Protein AF-A0A2G9H5Z2-F1 (afdb_monomer_lite)

Organism: NCBI:txid429701

Structure (mmCIF, N/CA/C/O backbone):
data_AF-A0A2G9H5Z2-F1
#
_entry.id   AF-A0A2G9H5Z2-F1
#
loop_
_atom_site.group_PDB
_atom_site.id
_atom_site.type_symbol
_atom_site.label_atom_id
_atom_site.label_alt_id
_atom_site.label_comp_id
_atom_site.label_asym_id
_atom_site.label_entity_id
_atom_site.label_seq_id
_atom_site.pdbx_PDB_ins_code
_atom_site.Cartn_x
_atom_site.Cartn_y
_atom_site.Cartn_z
_atom_site.occupancy
_atom_site.B_iso_or_equiv
_atom_site.auth_seq_id
_atom_site.auth_comp_id
_atom_site.auth_asym_id
_atom_site.auth_atom_id
_atom_site.pdbx_PDB_model_num
ATOM 1 N N . MET A 1 1 ? 33.782 34.713 62.374 1.00 42.06 1 MET A N 1
ATOM 2 C CA . MET A 1 1 ? 34.755 34.311 61.333 1.00 42.06 1 MET A CA 1
ATOM 3 C C . MET A 1 1 ? 33.996 34.146 60.026 1.00 42.06 1 MET A C 1
ATOM 5 O O . MET A 1 1 ? 33.163 33.257 59.944 1.00 42.06 1 MET A O 1
ATOM 9 N N . ALA A 1 2 ? 34.193 35.042 59.058 1.00 48.53 2 ALA A N 1
ATOM 10 C CA . ALA A 1 2 ? 33.535 34.960 57.753 1.00 48.53 2 ALA A CA 1
ATOM 11 C C . ALA A 1 2 ? 34.318 34.000 56.840 1.00 48.53 2 ALA A C 1
ATOM 13 O O . ALA A 1 2 ? 35.525 34.174 56.657 1.00 48.53 2 ALA A O 1
ATOM 14 N N . SER A 1 3 ? 33.656 32.973 56.298 1.00 55.34 3 SER A N 1
ATOM 15 C CA . SER A 1 3 ? 34.268 32.025 55.363 1.00 55.34 3 SER A CA 1
ATOM 16 C C . SER A 1 3 ? 34.609 32.732 54.049 1.00 55.34 3 SER A C 1
ATOM 18 O O . SER A 1 3 ? 33.728 33.272 53.380 1.00 55.34 3 SER A O 1
ATOM 20 N N . LYS A 1 4 ? 35.891 32.730 53.670 1.00 63.25 4 LYS A N 1
ATOM 21 C CA . LYS A 1 4 ? 36.357 33.251 52.378 1.00 63.25 4 LYS A CA 1
ATOM 22 C C . LYS A 1 4 ? 35.701 32.470 51.225 1.00 63.25 4 LYS A C 1
ATOM 24 O O . LYS A 1 4 ? 35.731 31.240 51.265 1.00 63.25 4 LYS A O 1
ATOM 29 N N . PRO A 1 5 ? 35.180 33.135 50.180 1.00 58.38 5 PRO A N 1
ATOM 30 C CA . PRO A 1 5 ? 34.667 32.440 49.007 1.00 58.38 5 PRO A CA 1
ATOM 31 C C . PRO A 1 5 ? 35.823 31.768 48.250 1.00 58.38 5 PRO A C 1
ATOM 33 O O . PRO A 1 5 ? 36.814 32.416 47.896 1.00 58.38 5 PRO A O 1
ATOM 36 N N . SER A 1 6 ? 35.718 30.455 48.022 1.00 68.69 6 SER A N 1
ATOM 37 C CA . SER A 1 6 ? 36.696 29.699 47.237 1.00 68.69 6 SER A CA 1
ATOM 38 C C . SER A 1 6 ? 36.561 30.068 45.760 1.00 68.69 6 SER A C 1
ATOM 40 O O . SER A 1 6 ? 35.494 29.889 45.174 1.00 68.69 6 SER A O 1
ATOM 42 N N . LYS A 1 7 ? 37.635 30.575 45.147 1.00 68.75 7 LYS A N 1
ATOM 43 C CA . LYS A 1 7 ? 37.654 30.875 43.710 1.00 68.75 7 LYS A CA 1
ATOM 44 C C . LYS A 1 7 ? 37.527 29.568 42.902 1.00 68.75 7 LYS A C 1
ATOM 46 O O . LYS A 1 7 ? 38.266 28.625 43.199 1.00 68.75 7 LYS A O 1
ATOM 51 N N . PRO A 1 8 ? 36.630 29.488 41.904 1.00 62.88 8 PRO A N 1
ATOM 52 C CA . PRO A 1 8 ? 36.481 28.296 41.069 1.00 62.88 8 PRO A CA 1
ATOM 53 C C . PRO A 1 8 ? 37.773 28.005 40.290 1.00 62.88 8 PRO A C 1
ATOM 55 O O . PRO A 1 8 ? 38.429 28.917 39.782 1.00 62.88 8 PRO A O 1
ATOM 58 N N . LYS A 1 9 ? 38.165 26.726 40.244 1.00 72.50 9 LYS A N 1
ATOM 59 C CA . LYS A 1 9 ? 39.414 26.256 39.623 1.00 72.50 9 LYS A CA 1
ATOM 60 C C . LYS A 1 9 ? 39.308 26.328 38.088 1.00 72.50 9 LYS A C 1
ATOM 62 O O . LYS A 1 9 ? 38.235 26.083 37.554 1.00 72.50 9 LYS A O 1
ATOM 67 N N . PRO A 1 10 ? 40.400 26.566 37.342 1.00 72.62 10 PRO A N 1
ATOM 68 C CA . PRO A 1 10 ? 40.358 26.645 35.872 1.00 72.62 10 PRO A CA 1
ATOM 69 C C . PRO A 1 10 ? 39.766 25.385 35.212 1.00 72.62 10 PRO A C 1
ATOM 71 O O . PRO A 1 10 ? 39.083 25.478 34.198 1.00 72.62 10 PRO A O 1
ATOM 74 N N . PHE A 1 11 ? 39.934 24.218 35.842 1.00 73.62 11 PHE A N 1
ATOM 75 C CA . PHE A 1 11 ? 39.351 22.950 35.398 1.00 73.62 11 PHE A CA 1
ATOM 76 C C . PHE A 1 11 ? 37.813 22.964 35.358 1.00 73.62 11 PHE A C 1
ATOM 78 O O . PHE A 1 11 ? 37.222 22.401 34.442 1.00 73.62 11 PHE A O 1
ATOM 85 N N . THR A 1 12 ? 37.147 23.657 36.292 1.00 79.62 12 THR A N 1
ATOM 86 C CA . THR A 1 12 ? 35.676 23.708 36.305 1.00 79.62 12 THR A CA 1
ATOM 87 C C . THR A 1 12 ? 35.131 24.499 35.119 1.00 79.62 12 THR A C 1
ATOM 89 O O . THR A 1 12 ? 34.103 24.123 34.570 1.00 79.62 12 THR A O 1
ATOM 92 N N . TYR A 1 13 ? 35.836 25.541 34.668 1.00 83.56 13 TYR A N 1
ATOM 93 C CA . TYR A 1 13 ? 35.440 26.309 33.482 1.00 83.56 13 TYR A CA 1
ATOM 94 C C . TYR A 1 13 ? 35.573 25.501 32.189 1.00 83.56 13 TYR A C 1
ATOM 96 O O . TYR A 1 1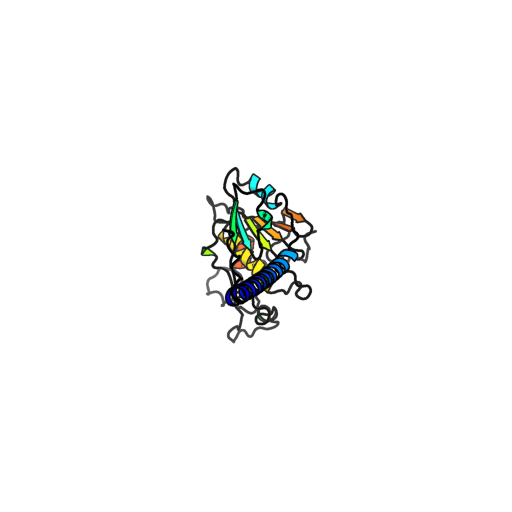3 ? 34.698 25.580 31.330 1.00 83.56 13 TYR A O 1
ATOM 104 N N . ILE A 1 14 ? 36.625 24.6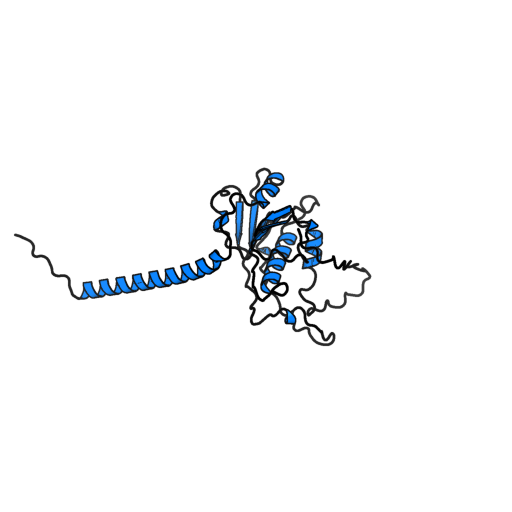86 32.074 1.00 87.00 14 ILE A N 1
ATOM 105 C CA . ILE A 1 14 ? 36.840 23.811 30.913 1.00 87.00 14 ILE A CA 1
ATOM 106 C C . ILE A 1 14 ? 35.740 22.744 30.836 1.00 87.00 14 ILE A C 1
ATOM 108 O O . ILE A 1 14 ? 35.167 22.534 29.768 1.00 87.00 14 ILE A O 1
ATOM 112 N N . CYS A 1 15 ? 35.382 22.122 31.965 1.00 86.25 15 CYS A N 1
ATOM 113 C CA . CYS A 1 15 ? 34.278 21.160 32.009 1.00 86.25 15 CYS A CA 1
ATOM 114 C C . CYS A 1 15 ? 32.931 21.797 31.634 1.00 86.25 15 CYS A C 1
ATOM 116 O O . CYS A 1 15 ? 32.163 21.193 30.889 1.00 86.25 15 CYS A O 1
ATOM 118 N N . ILE A 1 16 ? 32.651 23.018 32.105 1.00 88.50 16 ILE A N 1
ATOM 119 C CA . ILE A 1 16 ? 31.413 23.736 31.761 1.00 88.50 16 ILE A CA 1
ATOM 120 C C . ILE A 1 16 ? 31.366 24.052 30.261 1.00 88.50 16 ILE A C 1
ATOM 122 O O . ILE A 1 16 ? 30.343 23.813 29.623 1.00 88.50 16 ILE A O 1
ATOM 126 N N . LEU A 1 17 ? 32.470 24.530 29.677 1.00 89.31 17 LEU A N 1
ATOM 127 C CA . LEU A 1 17 ? 32.545 24.823 28.243 1.00 89.31 17 LEU A CA 1
ATOM 128 C C . LEU A 1 17 ? 32.307 23.563 27.397 1.00 89.31 17 LEU A C 1
ATOM 130 O O . LEU A 1 17 ? 31.558 23.606 26.425 1.00 89.31 17 LEU A O 1
ATOM 134 N N . PHE A 1 18 ? 32.889 22.431 27.796 1.00 91.12 18 PHE A N 1
ATOM 135 C CA . PHE A 1 18 ? 32.702 21.154 27.108 1.00 91.12 18 PHE A CA 1
ATOM 136 C C . PHE A 1 18 ? 31.246 20.664 27.156 1.00 91.12 18 PHE A C 1
ATOM 138 O O . PHE A 1 18 ? 30.712 20.221 26.140 1.00 91.12 18 PHE A O 1
ATOM 145 N N . LEU A 1 19 ? 30.570 20.801 28.303 1.00 92.00 19 LEU A N 1
ATOM 146 C CA . LEU A 1 19 ? 29.149 20.457 28.436 1.00 92.00 19 LEU A CA 1
ATOM 147 C C . LEU A 1 19 ? 28.255 21.329 27.548 1.00 92.00 19 LEU A C 1
ATOM 149 O O . LEU A 1 19 ? 27.313 20.818 26.948 1.00 92.00 19 LEU A O 1
ATOM 153 N N . ILE A 1 20 ? 28.565 22.622 27.419 1.00 94.06 20 ILE A N 1
ATOM 154 C CA . ILE A 1 20 ? 27.830 23.532 26.528 1.00 94.06 20 ILE A CA 1
ATOM 155 C C . ILE A 1 20 ? 27.987 23.100 25.065 1.00 94.06 20 ILE A C 1
ATOM 157 O O . ILE A 1 20 ? 27.000 23.062 24.333 1.00 94.06 20 ILE A O 1
ATOM 161 N N . VAL A 1 21 ? 29.199 22.723 24.645 1.00 93.94 21 VAL A N 1
ATOM 162 C CA . VAL A 1 21 ? 29.455 22.236 23.279 1.00 93.94 21 VAL A CA 1
ATOM 163 C C . VAL A 1 21 ? 28.716 20.923 23.012 1.00 93.94 21 VAL A C 1
ATOM 165 O O . VAL A 1 21 ? 28.090 20.791 21.963 1.00 93.94 21 VAL A O 1
ATOM 168 N N . LEU A 1 22 ? 28.715 19.982 23.960 1.00 92.81 22 LEU A N 1
ATOM 169 C CA . LEU A 1 22 ? 27.950 18.736 23.840 1.00 92.81 22 LEU A CA 1
ATOM 170 C C . LEU A 1 22 ? 26.445 18.988 23.724 1.00 92.81 22 LEU A C 1
ATOM 172 O O . LEU A 1 22 ? 25.798 18.409 22.859 1.00 92.81 22 LEU A O 1
ATOM 176 N N . LEU A 1 23 ? 25.884 19.873 24.551 1.00 92.00 23 LEU A N 1
ATOM 177 C CA . LEU A 1 23 ? 24.468 20.243 24.469 1.00 92.00 23 LEU A CA 1
ATOM 178 C C . LEU A 1 23 ? 24.133 20.914 23.132 1.00 92.00 23 LEU A C 1
ATOM 180 O O . LEU A 1 23 ? 23.075 20.656 22.561 1.00 92.00 23 LEU A O 1
ATOM 184 N N . PHE A 1 24 ? 25.036 21.735 22.596 1.00 92.00 24 PHE A N 1
ATOM 185 C CA . PHE A 1 24 ? 24.856 22.331 21.275 1.00 92.00 24 PHE A CA 1
ATOM 186 C C . PHE A 1 24 ? 24.879 21.269 20.166 1.00 92.00 24 PHE A C 1
ATOM 188 O O . PHE A 1 24 ? 24.003 21.272 19.309 1.00 92.00 24 PHE A O 1
ATOM 195 N N . PHE A 1 25 ? 25.802 20.306 2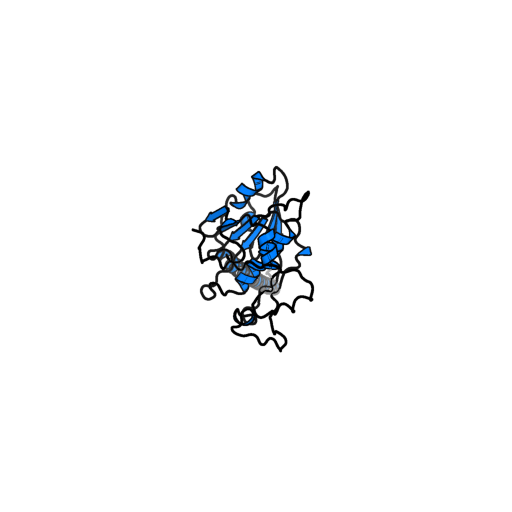0.232 1.00 89.62 25 PHE A N 1
ATOM 196 C CA . PHE A 1 25 ? 25.855 19.176 19.298 1.00 89.62 25 PHE A CA 1
ATOM 197 C C . PHE A 1 25 ? 24.613 18.282 19.381 1.00 89.62 25 PHE A C 1
ATOM 199 O O . PHE A 1 25 ? 24.081 17.872 18.356 1.00 89.62 25 PHE A O 1
ATOM 206 N N . ILE A 1 26 ? 24.121 17.991 20.588 1.00 90.75 26 ILE A N 1
ATOM 207 C CA . ILE A 1 26 ? 22.896 17.201 20.775 1.00 90.75 26 ILE A CA 1
ATOM 208 C C . ILE A 1 26 ? 21.681 17.970 20.243 1.00 90.75 26 ILE A C 1
ATOM 210 O O . ILE A 1 26 ? 20.823 17.392 19.588 1.00 90.75 26 ILE A O 1
ATOM 214 N N . THR A 1 27 ? 21.589 19.280 20.484 1.00 86.38 27 THR A N 1
ATOM 215 C CA . THR A 1 27 ? 20.463 20.073 19.964 1.00 86.38 27 THR A CA 1
ATOM 216 C C . THR A 1 27 ? 20.527 20.248 18.449 1.00 86.38 27 THR A C 1
ATOM 218 O O . THR A 1 27 ? 19.473 20.272 17.816 1.00 86.38 27 THR A O 1
ATOM 221 N N . SER A 1 28 ? 21.718 20.320 17.845 1.00 84.25 28 SER A N 1
ATOM 222 C CA . SER A 1 28 ? 21.860 20.368 16.387 1.00 84.25 28 SER A CA 1
ATOM 223 C C . SER A 1 28 ? 21.486 19.041 15.732 1.00 84.25 28 SER A C 1
ATOM 225 O O . SER A 1 28 ? 20.733 19.058 14.765 1.00 84.25 28 SER A O 1
ATOM 227 N N . THR A 1 29 ? 21.925 17.901 16.275 1.00 80.56 29 THR A N 1
ATOM 228 C CA . THR A 1 29 ? 21.554 16.577 15.741 1.00 80.56 29 THR A CA 1
ATOM 229 C C . THR A 1 29 ? 20.073 16.277 15.946 1.00 80.56 29 THR A C 1
ATOM 231 O O . THR A 1 29 ? 19.422 15.783 15.030 1.00 80.56 29 THR A O 1
ATOM 234 N N . LEU A 1 30 ? 19.500 16.644 17.098 1.00 79.19 30 LEU A N 1
ATOM 235 C CA . LEU A 1 30 ? 18.054 16.556 17.322 1.00 79.19 30 LEU A CA 1
ATOM 236 C C . LEU A 1 30 ? 17.274 17.456 16.360 1.00 79.19 30 LEU A C 1
ATOM 238 O O . LEU A 1 30 ? 16.215 17.056 15.890 1.00 79.19 30 LEU A O 1
ATOM 242 N N . ARG A 1 31 ? 17.784 18.651 16.043 1.00 82.25 31 ARG A N 1
ATOM 243 C CA . ARG A 1 31 ? 17.170 19.547 15.053 1.00 82.25 31 ARG A CA 1
ATOM 244 C C . ARG A 1 31 ? 17.230 18.963 13.647 1.00 82.25 31 ARG A C 1
ATOM 246 O O . ARG A 1 31 ? 16.266 19.091 12.909 1.00 82.25 31 ARG A O 1
ATOM 253 N N . GLU A 1 32 ? 18.336 18.339 13.275 1.00 79.94 32 GLU A N 1
ATOM 254 C CA . GLU A 1 32 ? 18.504 17.712 11.964 1.00 79.94 32 GLU A CA 1
ATOM 255 C C . GLU A 1 32 ? 17.584 16.494 11.808 1.00 79.94 32 GLU A C 1
ATOM 257 O O . GLU A 1 32 ? 16.858 16.401 10.821 1.00 79.94 32 GLU A O 1
ATOM 262 N N . LEU A 1 33 ? 17.489 15.654 12.845 1.00 71.12 33 LEU A N 1
ATOM 263 C CA . LEU A 1 33 ? 16.515 14.562 12.919 1.00 71.12 33 LEU A CA 1
ATOM 264 C C . LEU A 1 33 ? 15.069 15.082 12.870 1.00 71.12 33 LEU A C 1
ATOM 266 O O . LEU A 1 33 ? 14.233 14.520 12.170 1.00 71.12 33 LEU A O 1
ATOM 270 N N . HIS A 1 34 ? 14.773 16.173 13.584 1.00 67.31 34 HIS A N 1
ATOM 271 C CA . HIS A 1 34 ? 13.452 16.799 13.561 1.00 67.31 34 HIS A CA 1
ATOM 272 C C . HIS A 1 34 ? 13.121 17.403 12.193 1.00 67.31 34 HIS A C 1
ATOM 274 O O . HIS A 1 34 ? 11.976 17.328 11.772 1.00 67.31 34 HIS A O 1
ATOM 280 N N . ASN A 1 35 ? 14.099 17.960 11.479 1.00 63.81 35 ASN A N 1
ATOM 281 C CA . ASN A 1 35 ? 13.901 18.507 10.139 1.00 63.81 35 ASN A CA 1
ATOM 282 C C . ASN A 1 35 ? 13.665 17.406 9.095 1.00 63.81 35 ASN A C 1
ATOM 284 O O . ASN A 1 35 ? 12.816 17.585 8.228 1.00 63.81 35 ASN A O 1
ATOM 288 N N . GLU A 1 36 ? 14.378 16.278 9.172 1.00 60.97 36 GLU A N 1
ATOM 289 C CA . GLU A 1 36 ? 14.105 15.097 8.334 1.00 60.97 36 GLU A CA 1
ATOM 290 C C . GLU A 1 36 ? 12.710 14.530 8.622 1.00 60.97 36 GLU A C 1
ATOM 292 O O . GLU A 1 36 ? 11.929 14.287 7.702 1.00 60.97 36 GLU A O 1
ATOM 297 N N . PHE A 1 37 ? 12.340 14.446 9.902 1.00 50.66 37 PHE A N 1
ATOM 298 C CA . PHE A 1 37 ? 10.987 14.077 10.310 1.00 50.66 37 PHE A CA 1
ATOM 299 C C . PHE A 1 37 ? 9.942 15.072 9.778 1.00 50.66 37 PHE A C 1
ATOM 301 O O . PHE A 1 37 ? 8.945 14.672 9.187 1.00 50.66 37 PHE A O 1
ATOM 308 N N . GLN A 1 38 ? 10.186 16.381 9.895 1.00 43.38 38 GLN A N 1
ATOM 309 C CA . GLN A 1 38 ? 9.281 17.414 9.390 1.00 43.38 38 GLN A CA 1
ATOM 310 C C . GLN A 1 38 ? 9.158 17.404 7.865 1.00 43.38 38 GLN A C 1
ATOM 312 O O . GLN A 1 38 ? 8.049 17.604 7.386 1.00 43.38 38 GLN A O 1
ATOM 317 N N . LYS A 1 39 ? 10.225 17.131 7.102 1.00 47.81 39 LYS A N 1
ATOM 318 C CA . LYS A 1 39 ? 10.135 16.956 5.640 1.00 47.81 39 LYS A CA 1
ATOM 319 C C . LYS A 1 39 ? 9.223 15.786 5.262 1.00 47.81 39 LYS A C 1
ATOM 321 O O . LYS A 1 39 ? 8.466 15.906 4.302 1.00 47.81 39 LYS A O 1
ATOM 326 N N . GLY A 1 40 ? 9.260 14.692 6.028 1.00 45.66 40 GLY A N 1
ATOM 327 C CA . GLY A 1 40 ? 8.332 13.567 5.872 1.00 45.66 40 GLY A CA 1
ATOM 328 C C . GLY A 1 40 ? 6.887 13.924 6.247 1.00 45.66 40 GLY A C 1
ATOM 329 O O . GLY A 1 40 ? 5.953 13.516 5.562 1.00 45.66 40 GLY A O 1
ATOM 330 N N . VAL A 1 41 ? 6.701 14.740 7.290 1.00 41.72 41 VAL A N 1
ATOM 331 C CA . VAL A 1 41 ? 5.383 15.166 7.799 1.00 41.72 41 VAL A CA 1
ATOM 332 C C . VAL A 1 41 ? 4.722 16.243 6.924 1.00 41.72 41 VAL A C 1
ATOM 334 O O . VAL A 1 41 ? 3.504 16.235 6.775 1.00 41.72 41 VAL A O 1
ATOM 337 N N . THR A 1 42 ? 5.474 17.153 6.294 1.00 34.56 42 THR A N 1
ATOM 338 C CA . THR A 1 42 ? 4.907 18.260 5.491 1.00 34.56 42 THR A CA 1
ATOM 339 C C . THR A 1 42 ? 4.213 17.827 4.196 1.00 34.56 42 THR A C 1
ATOM 341 O O . THR A 1 42 ? 3.537 18.650 3.583 1.00 34.56 42 THR A O 1
ATOM 344 N N . ASN A 1 43 ? 4.344 16.560 3.789 1.00 43.59 43 ASN A N 1
ATOM 345 C CA . ASN A 1 43 ? 3.679 16.011 2.602 1.00 43.59 43 ASN A CA 1
ATOM 346 C C . ASN A 1 43 ? 2.296 15.404 2.888 1.00 43.59 43 ASN A C 1
ATOM 348 O O . ASN A 1 43 ? 1.581 15.061 1.946 1.00 43.59 43 ASN A O 1
ATOM 352 N N . TYR A 1 44 ? 1.889 15.301 4.155 1.00 38.94 44 TYR A N 1
ATOM 353 C CA . TYR A 1 44 ? 0.579 14.779 4.529 1.00 38.94 44 TYR A CA 1
ATOM 354 C C . TYR A 1 44 ? -0.247 15.905 5.154 1.00 38.94 44 TYR A C 1
ATOM 356 O O . TYR A 1 44 ? 0.143 16.434 6.197 1.00 38.94 44 TYR A O 1
ATOM 364 N N . PRO A 1 45 ? -1.368 16.324 4.536 1.00 42.59 45 PRO A N 1
ATOM 365 C CA . PRO A 1 45 ? -2.232 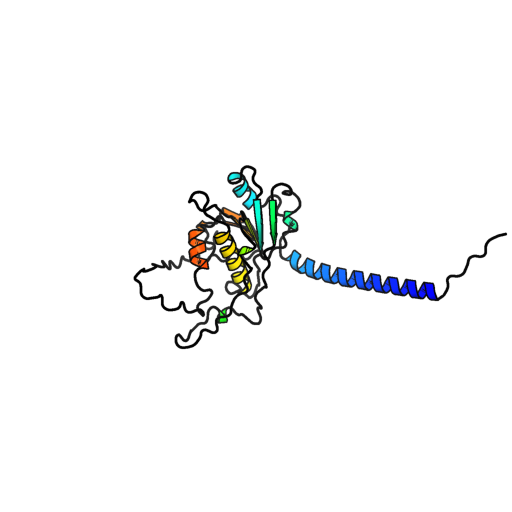17.322 5.143 1.00 42.59 45 PRO A CA 1
ATOM 366 C C . PRO A 1 45 ? -2.739 16.776 6.479 1.00 42.59 45 PRO A C 1
ATOM 368 O O . PRO A 1 45 ? -3.450 15.774 6.542 1.00 42.59 45 PRO A O 1
ATOM 371 N N . GLY A 1 46 ? -2.299 17.421 7.559 1.00 39.44 46 GLY A N 1
ATOM 372 C CA . GLY A 1 46 ? -2.753 17.132 8.907 1.00 39.44 46 GLY A CA 1
ATOM 373 C C . GLY A 1 46 ? -4.243 17.429 9.076 1.00 39.44 46 GLY A C 1
ATOM 374 O O . GLY A 1 46 ? -4.796 18.288 8.394 1.00 39.44 46 GLY A O 1
ATOM 375 N N . LEU A 1 47 ? -4.828 16.749 10.065 1.00 40.53 47 LEU A N 1
ATOM 376 C CA . LEU A 1 47 ? -6.237 16.729 10.473 1.00 40.53 47 LEU A CA 1
ATOM 377 C C . LEU A 1 47 ? -7.163 15.875 9.604 1.00 40.53 47 LEU A C 1
ATOM 379 O O . LEU A 1 47 ? -7.804 16.360 8.677 1.00 40.53 47 LEU A O 1
ATOM 383 N N . VAL A 1 48 ? -7.383 14.637 10.051 1.00 47.94 48 VAL A N 1
ATOM 384 C CA . VAL A 1 48 ? -8.675 13.984 9.838 1.00 47.94 48 VAL A CA 1
ATOM 385 C C . VAL A 1 48 ? -9.317 13.757 11.204 1.00 47.94 48 VAL A C 1
ATOM 387 O O . VAL A 1 48 ? -9.099 12.740 11.855 1.00 47.94 48 VAL A O 1
ATOM 390 N N . ASN A 1 49 ? -10.081 14.750 11.665 1.00 49.75 49 ASN A N 1
ATOM 391 C CA . ASN A 1 49 ? -11.027 14.539 12.759 1.00 49.75 49 ASN A CA 1
ATOM 392 C C . ASN A 1 49 ? -12.069 13.538 12.243 1.00 49.75 49 ASN A C 1
ATOM 394 O O . ASN A 1 49 ? -12.768 13.854 11.282 1.00 49.75 49 ASN A O 1
ATOM 398 N N . ASN A 1 50 ? -12.138 12.350 12.849 1.00 58.59 50 ASN A N 1
ATOM 399 C CA . ASN A 1 50 ? -12.969 11.219 12.420 1.00 58.59 50 ASN A CA 1
ATOM 400 C C . ASN A 1 50 ? -12.717 10.767 10.958 1.00 58.59 50 ASN A C 1
ATOM 402 O O . ASN A 1 50 ? -13.348 11.282 10.029 1.00 58.59 50 ASN A O 1
ATOM 406 N N . PRO A 1 51 ? -11.805 9.807 10.714 1.00 71.06 51 PRO A N 1
ATOM 407 C CA . PRO A 1 51 ? -11.482 9.388 9.361 1.00 71.06 51 PRO A CA 1
ATOM 408 C C . PRO A 1 51 ? -12.687 8.760 8.673 1.00 71.06 51 PRO A C 1
ATOM 410 O O . PRO A 1 51 ? -13.442 8.002 9.275 1.00 71.06 51 PRO A O 1
ATOM 413 N N . LYS A 1 52 ? -12.890 9.082 7.393 1.00 75.94 52 LYS A N 1
ATOM 414 C CA . LYS A 1 52 ? -14.142 8.747 6.704 1.00 75.94 52 LYS A CA 1
ATOM 415 C C . LYS A 1 52 ? -14.400 7.252 6.589 1.00 75.94 52 LYS A C 1
ATOM 417 O O . LYS A 1 52 ? -15.555 6.843 6.626 1.00 75.94 52 LYS A O 1
ATOM 422 N N . TRP A 1 53 ? -13.356 6.426 6.554 1.00 74.69 53 TRP A N 1
ATOM 423 C CA . TRP A 1 53 ? -13.510 4.971 6.635 1.00 74.69 53 TRP A CA 1
ATOM 424 C C . TRP A 1 53 ? -14.157 4.506 7.950 1.00 74.69 53 TRP A C 1
ATOM 426 O O . TRP A 1 53 ? -14.838 3.481 7.954 1.00 74.69 53 TRP A O 1
ATOM 436 N N . PHE A 1 54 ? -13.992 5.245 9.051 1.00 78.31 54 PHE A N 1
ATOM 437 C CA . PHE A 1 54 ? -14.524 4.879 10.365 1.00 78.31 54 PHE A CA 1
ATOM 438 C C . PHE A 1 54 ? -16.056 4.865 10.359 1.00 78.31 54 PHE A C 1
ATOM 440 O O . PHE A 1 54 ? -16.656 3.912 10.853 1.00 78.31 54 PHE A O 1
ATOM 447 N N . GLU A 1 55 ? -16.684 5.832 9.676 1.00 77.81 55 GLU A N 1
ATOM 448 C CA . GLU A 1 55 ? -18.144 5.892 9.479 1.00 77.81 55 GLU A CA 1
ATOM 449 C C . GLU A 1 55 ? -18.690 4.635 8.773 1.00 77.81 55 GLU A C 1
ATOM 451 O O . GLU A 1 55 ? -19.815 4.206 9.043 1.00 77.81 55 GLU A O 1
ATOM 456 N N . PHE A 1 56 ? -17.896 4.021 7.890 1.00 80.50 56 PHE A N 1
ATOM 457 C CA . PHE A 1 56 ? -18.278 2.804 7.169 1.00 80.50 56 PHE A CA 1
ATOM 458 C C . PHE A 1 56 ? -18.008 1.526 7.971 1.00 80.50 56 PHE A C 1
ATOM 460 O O . PHE A 1 56 ? -18.758 0.558 7.843 1.00 80.50 56 PHE A O 1
ATOM 467 N N . ILE A 1 57 ? -16.966 1.504 8.808 1.00 78.12 57 ILE A N 1
ATOM 468 C CA . ILE A 1 57 ? -16.591 0.313 9.584 1.00 78.12 57 ILE A CA 1
ATOM 469 C C . ILE A 1 57 ? -17.401 0.156 10.858 1.00 78.12 57 ILE A C 1
ATOM 471 O O . ILE A 1 57 ? -17.746 -0.976 11.197 1.00 78.12 57 ILE A O 1
ATOM 475 N N . GLU A 1 58 ? -17.748 1.241 11.551 1.00 72.81 58 GLU A N 1
ATOM 476 C CA . GLU A 1 58 ? -18.579 1.146 12.760 1.00 72.81 58 GLU A CA 1
ATOM 477 C C . GLU A 1 58 ? -19.916 0.439 12.492 1.00 72.81 58 GLU A C 1
ATOM 479 O O . GLU A 1 58 ? -20.433 -0.271 13.356 1.00 72.81 58 GLU A O 1
ATOM 484 N N . GLN A 1 59 ? -20.454 0.573 11.275 1.00 68.38 59 GLN A N 1
ATOM 485 C CA . GLN A 1 59 ? -21.678 -0.116 10.860 1.00 68.38 59 GLN A CA 1
ATOM 486 C C . GLN A 1 59 ? -21.514 -1.644 10.834 1.00 68.38 59 GLN A C 1
ATOM 488 O O . GLN A 1 59 ? -22.458 -2.367 11.166 1.00 68.38 59 GLN A O 1
ATOM 493 N N . GLU A 1 60 ? -20.317 -2.122 10.488 1.00 72.62 60 GLU A N 1
ATOM 494 C CA . GLU A 1 60 ? -19.991 -3.542 10.327 1.00 72.62 60 GLU A CA 1
ATOM 495 C C . GLU A 1 60 ? -19.463 -4.167 11.634 1.00 72.62 60 GLU A C 1
ATOM 497 O O . GLU A 1 60 ? -19.746 -5.323 11.948 1.00 72.62 60 GLU A O 1
ATOM 502 N N . LYS A 1 61 ? -18.706 -3.394 12.423 1.00 71.12 61 LYS A N 1
ATOM 503 C CA . LYS A 1 61 ? -17.947 -3.834 13.604 1.00 71.12 61 LYS A CA 1
ATOM 504 C C . LYS A 1 61 ? -18.555 -3.264 14.889 1.00 71.12 61 LYS A C 1
ATOM 506 O O . LYS A 1 61 ? -17.982 -2.400 15.550 1.00 71.12 61 LYS A O 1
ATOM 511 N N . ARG A 1 62 ? -19.736 -3.768 15.261 1.00 60.69 62 ARG A N 1
ATOM 512 C CA . ARG A 1 62 ? -20.484 -3.367 16.471 1.00 60.69 62 ARG A CA 1
ATOM 513 C C . ARG A 1 62 ? -19.802 -3.843 17.767 1.00 60.69 62 ARG A C 1
ATOM 515 O O . ARG A 1 62 ? -20.240 -4.827 18.349 1.00 60.69 62 ARG A O 1
ATOM 522 N N . ASP A 1 63 ? -18.767 -3.118 18.203 1.00 64.31 63 ASP A N 1
ATOM 523 C CA . ASP A 1 63 ? -17.994 -3.263 19.463 1.00 64.31 63 ASP A CA 1
ATOM 524 C C . ASP A 1 63 ? -16.698 -4.094 19.440 1.00 64.31 63 ASP A C 1
ATOM 526 O O . ASP A 1 63 ? -16.082 -4.304 20.486 1.00 64.31 63 ASP A O 1
ATOM 530 N N . GLU A 1 64 ? -16.200 -4.485 18.269 1.00 74.56 64 GLU A N 1
ATOM 531 C CA . GLU A 1 64 ? -14.874 -5.108 18.156 1.00 74.56 64 GLU A CA 1
ATOM 532 C C . GLU A 1 64 ? -13.751 -4.073 18.015 1.00 74.56 64 GLU A C 1
ATOM 534 O O . GLU A 1 64 ? -13.961 -2.961 17.529 1.00 74.56 64 GLU A O 1
ATOM 539 N N . SER A 1 65 ? -12.531 -4.451 18.418 1.00 80.56 65 SER A N 1
ATOM 540 C CA . SER A 1 65 ? -11.350 -3.650 18.097 1.00 80.56 65 SER A CA 1
ATOM 541 C C . SER A 1 65 ? -11.069 -3.701 16.595 1.00 80.56 65 SER A C 1
ATOM 543 O O . SER A 1 65 ? -11.028 -4.793 16.031 1.00 80.56 65 SER A O 1
ATOM 545 N N . ILE A 1 66 ? -10.812 -2.548 15.989 1.00 85.31 66 ILE A N 1
ATOM 546 C CA . ILE A 1 66 ? -10.476 -2.380 14.576 1.00 85.31 66 ILE A CA 1
ATOM 547 C C . ILE A 1 66 ? -8.957 -2.475 14.415 1.00 85.31 66 ILE A C 1
ATOM 549 O O . ILE A 1 66 ? -8.213 -1.713 15.037 1.00 85.31 66 ILE A O 1
ATOM 553 N N . ASN A 1 67 ? -8.493 -3.393 13.575 1.00 88.38 67 ASN A N 1
ATOM 554 C CA . ASN A 1 67 ? -7.083 -3.539 13.230 1.00 88.38 67 ASN A CA 1
ATOM 555 C C . ASN A 1 67 ? -6.752 -2.701 11.986 1.00 88.38 67 ASN A C 1
ATOM 557 O O . ASN A 1 67 ? -7.359 -2.883 10.931 1.00 88.38 67 ASN A O 1
ATOM 561 N N . ILE A 1 68 ? -5.771 -1.809 12.090 1.00 88.81 68 ILE A N 1
ATOM 562 C CA . ILE A 1 68 ? -5.366 -0.887 11.025 1.00 88.81 68 ILE A CA 1
ATOM 563 C C . ILE A 1 68 ? -3.915 -1.158 10.633 1.00 88.81 68 ILE A C 1
ATOM 565 O O . ILE A 1 68 ? -3.023 -1.101 11.479 1.00 88.81 68 ILE A O 1
ATOM 569 N N . GLY A 1 69 ? -3.675 -1.405 9.348 1.00 92.38 69 GLY A N 1
ATOM 570 C CA . GLY A 1 69 ? -2.336 -1.429 8.763 1.00 92.38 69 GLY A CA 1
ATOM 571 C C . GLY A 1 69 ? -1.979 -0.070 8.176 1.00 92.38 69 GLY A C 1
ATOM 572 O O . GLY A 1 69 ? -2.742 0.467 7.378 1.00 92.38 69 GLY A O 1
ATOM 573 N N . LEU A 1 70 ? -0.832 0.479 8.555 1.00 92.50 70 LEU A N 1
ATOM 574 C CA . LEU A 1 70 ? -0.324 1.755 8.054 1.00 92.50 70 LEU A CA 1
ATOM 575 C C . LEU A 1 70 ? 0.796 1.486 7.042 1.00 92.50 70 LEU A C 1
ATOM 577 O O . LEU A 1 70 ? 1.805 0.879 7.394 1.00 92.50 70 LEU A O 1
ATOM 581 N N . VAL A 1 71 ? 0.616 1.909 5.791 1.00 94.38 71 VAL A N 1
ATOM 582 C CA . VAL A 1 71 ? 1.552 1.672 4.678 1.00 94.38 71 VAL A CA 1
ATOM 583 C C . VAL A 1 71 ? 2.082 3.007 4.177 1.00 94.38 71 VAL A C 1
ATOM 585 O O . VAL A 1 71 ? 1.303 3.842 3.728 1.00 94.38 71 VAL A O 1
ATOM 588 N N . ASN A 1 72 ? 3.401 3.214 4.219 1.00 92.31 72 ASN A N 1
ATOM 589 C CA . ASN A 1 72 ? 4.019 4.474 3.780 1.00 92.31 72 ASN A CA 1
ATOM 590 C C . ASN A 1 72 ? 3.321 5.721 4.371 1.00 92.31 72 ASN A C 1
ATOM 592 O O . ASN A 1 72 ? 3.116 6.725 3.697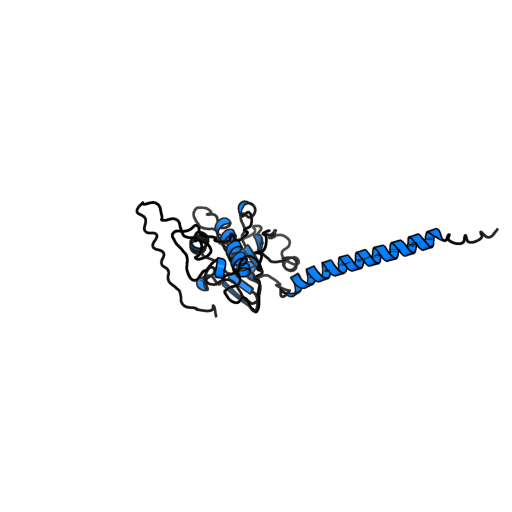 1.00 92.31 72 ASN A O 1
ATOM 596 N N . PHE A 1 73 ? 2.869 5.630 5.621 1.00 84.31 73 PHE A N 1
ATOM 597 C CA . PHE A 1 73 ? 2.117 6.685 6.285 1.00 84.31 73 PHE A CA 1
ATOM 598 C C . PHE A 1 73 ? 2.526 6.746 7.747 1.00 84.31 73 PHE A C 1
ATOM 600 O O . PHE A 1 73 ? 2.428 5.748 8.463 1.00 84.31 73 PHE A O 1
ATOM 607 N N . ASP A 1 74 ? 2.964 7.919 8.196 1.00 67.31 74 ASP A N 1
ATOM 608 C CA . ASP A 1 74 ? 3.230 8.138 9.610 1.00 67.31 74 ASP A CA 1
ATOM 609 C C . ASP A 1 74 ? 1.910 8.484 10.308 1.00 67.31 74 ASP A C 1
ATOM 611 O O . ASP A 1 74 ? 1.453 9.626 10.337 1.00 67.31 74 ASP A O 1
ATOM 615 N N . GLY A 1 75 ? 1.250 7.450 10.834 1.00 59.66 75 GLY A N 1
ATOM 616 C CA . GLY A 1 75 ? -0.063 7.518 11.484 1.00 59.66 75 GLY A CA 1
ATOM 617 C C . GLY A 1 75 ? -0.119 8.318 12.788 1.00 59.66 75 GLY A C 1
ATOM 618 O O . GLY A 1 75 ? -1.096 8.196 13.530 1.00 59.66 75 GLY A O 1
ATOM 619 N N . MET A 1 76 ? 0.887 9.140 13.091 1.00 54.72 76 MET A N 1
ATOM 620 C CA . MET A 1 76 ? 0.950 9.929 14.320 1.00 54.72 76 MET A CA 1
ATOM 621 C C . MET A 1 76 ? -0.219 10.932 14.443 1.00 54.72 76 MET A C 1
ATOM 623 O O . MET A 1 76 ? -0.583 11.303 15.554 1.00 54.72 76 MET A O 1
ATOM 627 N N . THR A 1 77 ? -0.884 11.309 13.342 1.00 53.00 77 THR A N 1
ATOM 628 C CA . THR A 1 77 ? -2.048 12.225 13.342 1.00 53.00 77 THR A CA 1
ATOM 629 C C . THR A 1 77 ? -3.405 11.538 13.591 1.00 53.00 77 THR A C 1
ATOM 631 O O . THR A 1 77 ? -4.361 12.218 13.945 1.00 53.00 77 THR A O 1
ATOM 634 N N . ILE A 1 78 ? -3.510 10.202 13.492 1.00 55.41 78 ILE A N 1
ATOM 635 C CA . ILE A 1 78 ? -4.751 9.434 13.785 1.00 55.41 78 ILE A CA 1
ATOM 636 C C . ILE A 1 78 ? -5.008 9.343 15.317 1.00 55.41 78 ILE A C 1
ATOM 638 O O . ILE A 1 78 ? -6.063 8.913 15.784 1.00 55.41 78 ILE A O 1
ATOM 642 N N . MET A 1 79 ? -4.029 9.759 16.128 1.00 51.09 79 MET A N 1
ATOM 643 C CA . MET A 1 79 ? -3.813 9.319 17.511 1.00 51.09 79 MET A CA 1
ATOM 644 C C . MET A 1 79 ? -4.653 9.968 18.621 1.00 51.09 79 MET A C 1
ATOM 646 O O . MET A 1 79 ? -4.580 9.463 19.747 1.00 51.09 79 MET A O 1
ATOM 650 N N . ASP A 1 80 ? -5.404 11.052 18.395 1.00 52.19 80 ASP A N 1
ATOM 651 C CA . ASP A 1 80 ? -5.949 11.825 19.530 1.00 52.19 80 ASP A CA 1
ATOM 652 C C . ASP A 1 80 ? -7.398 11.508 19.946 1.00 52.19 80 ASP A C 1
ATOM 654 O O . ASP A 1 80 ? -7.721 11.725 21.113 1.00 52.19 80 ASP A O 1
ATOM 658 N N . GLU A 1 81 ? -8.234 10.877 19.108 1.00 50.72 81 GLU A N 1
ATOM 659 C CA . GLU A 1 81 ? -9.651 10.625 19.470 1.00 50.72 81 GLU A CA 1
ATOM 660 C C . GLU A 1 81 ? -10.111 9.148 19.499 1.00 50.72 81 GLU A C 1
ATOM 662 O O . GLU A 1 81 ? -11.042 8.833 20.238 1.00 50.72 81 GLU A O 1
ATOM 667 N N . ILE A 1 82 ? -9.456 8.194 18.816 1.00 56.28 82 ILE A N 1
ATOM 668 C CA . ILE A 1 82 ? -9.980 6.805 18.647 1.00 56.28 82 ILE A CA 1
ATOM 669 C C . ILE A 1 82 ? -9.307 5.775 19.591 1.00 56.28 82 ILE A C 1
ATOM 671 O O . ILE A 1 82 ? -9.235 4.572 19.327 1.00 56.28 82 ILE A O 1
ATOM 675 N N . ARG A 1 83 ? -8.764 6.233 20.727 1.00 54.16 83 ARG A N 1
ATOM 676 C CA . ARG A 1 83 ? -7.739 5.500 21.504 1.00 54.16 83 ARG A CA 1
ATOM 677 C C . ARG A 1 83 ? -8.134 4.149 22.113 1.00 54.16 83 ARG A C 1
ATOM 679 O O . ARG A 1 83 ? -7.237 3.407 22.498 1.00 54.16 83 ARG A O 1
ATOM 686 N N . THR A 1 84 ? -9.412 3.794 22.237 1.00 56.62 84 THR A N 1
ATOM 687 C CA . THR A 1 84 ? -9.808 2.585 22.993 1.00 56.62 84 THR A CA 1
ATOM 688 C C . THR A 1 84 ? -10.266 1.400 22.145 1.00 56.62 84 THR A C 1
ATOM 690 O O . THR A 1 84 ? -10.329 0.292 22.676 1.00 56.62 84 THR A O 1
ATOM 693 N N . LYS A 1 85 ? -10.538 1.579 20.844 1.00 69.75 85 LYS A N 1
ATOM 694 C CA . LYS A 1 85 ? -11.054 0.506 19.966 1.00 69.75 85 LYS A CA 1
ATOM 695 C C . LYS A 1 85 ? -10.187 0.216 18.739 1.00 69.75 85 LYS A C 1
ATOM 697 O O . LYS A 1 85 ? -10.615 -0.536 17.876 1.00 69.75 85 LYS A O 1
ATOM 702 N N . VAL A 1 86 ? -8.976 0.758 18.646 1.00 78.69 86 VAL A N 1
ATOM 703 C CA . VAL A 1 86 ? -8.121 0.600 17.460 1.00 78.69 86 VAL A CA 1
ATOM 704 C C . VAL A 1 86 ? -6.778 -0.029 17.824 1.00 78.69 86 VAL A C 1
ATOM 706 O O . VAL A 1 86 ? -6.144 0.360 18.804 1.00 78.69 86 VAL A O 1
ATOM 709 N N . LYS A 1 87 ? -6.324 -0.984 17.012 1.00 84.62 87 LYS A N 1
ATOM 710 C CA . LYS A 1 87 ? -4.965 -1.537 17.037 1.00 84.62 87 LYS A CA 1
ATOM 711 C C . LYS A 1 87 ? -4.280 -1.178 15.729 1.00 84.62 87 LYS A C 1
ATOM 713 O O . LYS A 1 87 ? -4.780 -1.527 14.669 1.00 84.62 87 LYS A O 1
ATOM 718 N N . MET A 1 88 ? -3.146 -0.492 15.803 1.00 84.62 88 MET A N 1
ATOM 719 C CA . MET A 1 88 ? -2.390 -0.079 14.620 1.00 84.62 88 MET A CA 1
ATOM 720 C C . MET A 1 88 ? -1.119 -0.903 14.480 1.00 84.62 88 MET A C 1
ATOM 722 O O . MET A 1 88 ? -0.441 -1.175 15.473 1.00 84.62 88 MET A O 1
ATOM 726 N N . VAL A 1 89 ? -0.781 -1.252 13.245 1.00 88.94 89 VAL A N 1
ATOM 727 C CA . VAL A 1 89 ? 0.489 -1.874 12.887 1.00 88.94 89 VAL A CA 1
ATOM 728 C C . VAL A 1 89 ? 1.115 -1.116 11.722 1.00 88.94 89 VAL A C 1
ATOM 730 O O . VAL A 1 89 ? 0.470 -0.880 10.702 1.00 88.94 89 VAL A O 1
ATOM 733 N N . MET A 1 90 ? 2.375 -0.716 11.885 1.00 90.94 90 MET A N 1
ATOM 734 C CA . MET A 1 90 ? 3.167 -0.151 10.794 1.00 90.94 90 MET A CA 1
ATOM 735 C C . MET A 1 90 ? 3.630 -1.287 9.885 1.00 90.94 90 MET A C 1
ATOM 737 O O . MET A 1 90 ? 4.238 -2.250 10.359 1.00 90.94 90 MET A O 1
ATOM 741 N N . VAL A 1 91 ? 3.332 -1.183 8.595 1.00 93.94 91 VAL A N 1
ATOM 742 C CA . VAL A 1 91 ? 3.790 -2.137 7.586 1.00 93.94 91 VAL A CA 1
ATOM 743 C C . VAL A 1 91 ? 5.172 -1.709 7.119 1.00 93.94 91 VAL A C 1
ATOM 745 O O . VAL A 1 91 ? 5.321 -0.674 6.473 1.00 93.94 91 VAL A O 1
ATOM 748 N N . ASP A 1 92 ? 6.168 -2.523 7.449 1.00 92.50 92 ASP A N 1
ATOM 749 C CA . ASP A 1 92 ? 7.571 -2.255 7.165 1.00 92.50 92 ASP A CA 1
ATOM 750 C C . ASP A 1 92 ? 7.994 -2.941 5.865 1.00 92.50 92 ASP A C 1
ATOM 752 O O . ASP A 1 92 ? 7.825 -4.152 5.686 1.00 92.50 92 ASP A O 1
ATOM 756 N N . PHE A 1 93 ? 8.522 -2.152 4.936 1.00 93.31 93 PHE A N 1
ATOM 757 C CA . PHE A 1 93 ? 9.075 -2.617 3.672 1.00 93.31 93 PHE A CA 1
ATOM 758 C C . PHE A 1 93 ? 10.103 -1.609 3.164 1.00 93.31 93 PHE A C 1
ATOM 760 O O . PHE A 1 93 ? 9.984 -0.407 3.392 1.00 93.31 93 PHE A O 1
ATOM 767 N N . ASN A 1 94 ? 11.104 -2.098 2.435 1.00 92.88 94 ASN A N 1
ATOM 768 C CA . ASN A 1 94 ? 12.103 -1.224 1.831 1.00 92.88 94 ASN A CA 1
ATOM 769 C C . ASN A 1 94 ? 11.499 -0.512 0.611 1.00 92.88 94 ASN A C 1
ATOM 771 O O . ASN A 1 94 ? 10.999 -1.198 -0.287 1.00 92.88 94 ASN A O 1
ATOM 775 N N . PRO A 1 95 ? 11.562 0.827 0.524 1.00 91.25 95 PRO A N 1
ATOM 776 C CA . PRO A 1 95 ? 11.217 1.536 -0.700 1.00 91.25 95 PRO A CA 1
ATOM 777 C C . PRO A 1 95 ? 12.062 1.042 -1.874 1.00 91.25 95 PRO A C 1
ATOM 779 O O . PRO A 1 95 ? 13.226 0.667 -1.709 1.00 91.25 95 PRO A O 1
ATOM 782 N N . VAL A 1 96 ? 11.470 1.026 -3.062 1.00 90.12 96 VAL A N 1
ATOM 783 C CA . VAL A 1 96 ? 12.199 0.742 -4.294 1.00 90.12 96 VAL A CA 1
ATOM 784 C C . VAL A 1 96 ? 13.281 1.802 -4.519 1.00 90.12 96 VAL A C 1
ATOM 786 O O . VAL A 1 96 ? 13.046 2.997 -4.366 1.00 90.12 96 VAL A O 1
ATOM 789 N N . GLU A 1 97 ? 14.478 1.354 -4.886 1.00 86.75 97 GLU A N 1
ATOM 790 C CA . GLU A 1 97 ? 15.591 2.238 -5.229 1.00 86.75 97 GLU A CA 1
ATOM 791 C C . GLU A 1 97 ? 15.354 2.834 -6.630 1.00 86.75 97 GLU A C 1
ATOM 793 O O . GLU A 1 97 ? 15.526 2.151 -7.645 1.00 86.75 97 GLU A O 1
ATOM 798 N N . GLU A 1 98 ? 14.904 4.092 -6.690 1.00 76.75 98 GLU A N 1
ATOM 799 C CA . GLU A 1 98 ? 14.507 4.779 -7.935 1.00 76.75 98 GLU A CA 1
ATOM 800 C C . GLU A 1 98 ? 15.633 4.894 -8.974 1.00 76.75 98 GLU A C 1
ATOM 802 O O . GLU A 1 98 ? 15.372 4.981 -10.177 1.00 76.75 98 GLU A O 1
ATOM 807 N N . ASP A 1 99 ? 16.888 4.870 -8.525 1.00 81.00 99 ASP A N 1
ATOM 808 C CA . ASP A 1 99 ? 18.090 4.883 -9.358 1.00 81.00 99 ASP A CA 1
ATOM 809 C C . ASP A 1 99 ? 18.407 3.516 -9.987 1.00 81.00 99 ASP A C 1
ATOM 811 O O . ASP A 1 99 ? 19.150 3.452 -10.968 1.00 81.00 99 ASP A O 1
ATOM 815 N N . LYS A 1 100 ? 17.845 2.426 -9.451 1.00 85.81 100 LYS A N 1
ATOM 816 C CA . LYS A 1 100 ? 18.090 1.052 -9.920 1.00 85.81 100 LYS A CA 1
ATOM 817 C C . LYS A 1 100 ? 16.913 0.444 -10.666 1.00 85.81 100 LYS A C 1
ATOM 819 O O . LYS A 1 100 ? 17.125 -0.376 -11.560 1.00 85.81 100 LYS A O 1
ATOM 824 N N . VAL A 1 101 ? 15.687 0.790 -10.280 1.00 89.19 101 VAL A N 1
ATOM 825 C CA . VAL A 1 101 ? 14.468 0.204 -10.848 1.00 89.19 101 VAL A CA 1
ATOM 826 C C . VAL A 1 101 ? 13.617 1.297 -11.470 1.00 89.19 101 VAL A C 1
ATOM 828 O O . VAL A 1 101 ? 12.889 2.021 -10.795 1.00 89.19 101 VAL A O 1
ATOM 831 N N . HIS A 1 102 ? 13.661 1.371 -12.795 1.00 89.31 102 HIS A N 1
ATOM 832 C CA . HIS A 1 102 ? 12.827 2.274 -13.570 1.00 89.31 102 HIS A CA 1
ATOM 833 C C . HIS A 1 102 ? 11.594 1.561 -14.119 1.00 89.31 102 HIS A C 1
ATOM 835 O O . HIS A 1 102 ? 11.562 0.342 -14.311 1.00 89.31 102 HIS A O 1
ATOM 841 N N . TRP A 1 103 ? 10.582 2.350 -14.478 1.00 89.62 103 TRP A N 1
ATOM 842 C CA . TRP A 1 103 ? 9.367 1.838 -15.109 1.00 89.62 103 TRP A CA 1
ATOM 843 C C . TRP A 1 103 ? 9.650 0.993 -16.356 1.00 89.62 103 TRP A C 1
ATOM 845 O O . TRP A 1 103 ? 9.004 -0.025 -16.572 1.00 89.62 103 TRP A O 1
ATOM 855 N N . SER A 1 104 ? 10.635 1.386 -17.167 1.00 88.81 104 SER A N 1
ATOM 856 C CA . SER A 1 104 ? 11.040 0.661 -18.378 1.00 88.81 104 SER A CA 1
ATOM 857 C C . SER A 1 104 ? 11.697 -0.691 -18.098 1.00 88.81 104 SER A C 1
ATOM 859 O O . SER A 1 104 ? 11.713 -1.533 -18.991 1.00 88.81 104 SER A O 1
ATOM 861 N N . ASN A 1 105 ? 12.222 -0.918 -16.889 1.00 89.19 105 ASN A N 1
ATOM 862 C CA . ASN A 1 105 ? 12.721 -2.233 -16.493 1.00 89.19 105 ASN A CA 1
ATOM 863 C C . ASN A 1 105 ? 11.562 -3.199 -16.231 1.00 89.19 105 ASN A C 1
ATOM 865 O O . ASN A 1 105 ? 11.657 -4.355 -16.621 1.00 89.19 105 ASN A O 1
ATOM 869 N N . LEU A 1 106 ? 10.473 -2.712 -15.621 1.00 88.94 106 LEU A N 1
ATOM 870 C CA . LEU A 1 106 ? 9.259 -3.492 -15.356 1.00 88.94 106 LEU A CA 1
ATOM 871 C C . LEU A 1 106 ? 8.395 -3.667 -16.612 1.00 88.94 106 LEU A C 1
ATOM 873 O O . LEU A 1 106 ? 7.878 -4.749 -16.884 1.00 88.94 106 LEU A O 1
ATOM 877 N N . PHE A 1 107 ? 8.249 -2.603 -17.398 1.00 89.38 107 PHE A N 1
ATOM 878 C CA . PHE A 1 107 ? 7.404 -2.550 -18.590 1.00 89.38 107 PHE A CA 1
ATOM 879 C C . PHE A 1 107 ? 8.220 -2.166 -19.835 1.00 89.38 107 PHE A C 1
ATOM 881 O O . PHE A 1 107 ? 8.056 -1.059 -20.366 1.00 89.38 107 PHE A O 1
ATOM 888 N N . PRO A 1 108 ? 9.133 -3.038 -20.304 1.00 88.25 108 PRO A N 1
ATOM 889 C CA . PRO A 1 108 ? 9.909 -2.782 -21.510 1.00 88.25 108 PRO A CA 1
ATOM 890 C C . PRO A 1 108 ? 9.028 -2.808 -22.768 1.00 88.25 108 PRO A C 1
ATOM 892 O O . PRO A 1 108 ? 7.999 -3.482 -22.825 1.00 88.25 108 PRO A O 1
ATOM 895 N N . ALA A 1 109 ? 9.464 -2.086 -23.805 1.00 85.38 109 ALA A N 1
ATOM 896 C CA . ALA A 1 109 ? 8.774 -2.045 -25.097 1.00 85.38 109 ALA A CA 1
ATOM 897 C C . ALA A 1 109 ? 8.870 -3.369 -25.877 1.00 85.38 109 ALA A C 1
ATOM 899 O O . ALA A 1 109 ? 7.994 -3.673 -26.682 1.00 85.38 109 ALA A O 1
ATOM 900 N N . TRP A 1 110 ? 9.932 -4.145 -25.647 1.00 80.19 110 TRP A N 1
ATOM 901 C CA . TRP A 1 110 ? 10.137 -5.472 -26.220 1.00 80.19 110 TRP A CA 1
ATOM 902 C C . TRP A 1 110 ? 10.749 -6.398 -25.172 1.00 80.19 110 TRP A C 1
ATOM 904 O O . TRP A 1 110 ? 11.497 -5.957 -24.298 1.00 80.19 110 TRP A O 1
ATOM 914 N N . ILE A 1 111 ? 10.453 -7.687 -25.283 1.00 77.75 111 ILE A N 1
ATOM 915 C CA . ILE A 1 111 ? 11.019 -8.743 -24.444 1.00 77.75 111 ILE A CA 1
ATOM 916 C C . ILE A 1 111 ? 11.519 -9.820 -25.393 1.00 77.75 111 ILE A C 1
ATOM 918 O O . ILE A 1 111 ? 10.856 -10.131 -26.382 1.00 77.75 111 ILE A O 1
ATOM 922 N N . ASP A 1 112 ? 12.699 -10.358 -25.118 1.00 76.38 112 ASP A N 1
ATOM 923 C CA . ASP A 1 112 ? 13.179 -11.538 -25.821 1.00 76.38 112 ASP A CA 1
ATOM 924 C C . ASP A 1 112 ? 12.686 -12.785 -25.081 1.00 76.38 112 ASP A C 1
ATOM 926 O O . ASP A 1 112 ? 13.142 -13.090 -23.983 1.00 76.38 112 ASP A O 1
ATOM 930 N N . GLU A 1 113 ? 11.735 -13.495 -25.685 1.00 76.75 113 GLU A N 1
ATOM 931 C CA . GLU A 1 113 ? 11.132 -14.710 -25.122 1.00 76.75 113 GLU A CA 1
ATOM 932 C C . GLU A 1 113 ? 12.125 -15.873 -24.984 1.00 76.75 113 GLU A C 1
ATOM 934 O O . GLU A 1 113 ? 11.861 -16.828 -24.252 1.00 76.75 113 GLU A O 1
ATOM 939 N N . ASN A 1 114 ? 13.267 -15.809 -25.677 1.00 70.69 114 ASN A N 1
ATOM 940 C CA . ASN A 1 114 ? 14.258 -16.883 -25.696 1.00 70.69 114 ASN A CA 1
ATOM 941 C C . ASN A 1 114 ? 15.393 -16.687 -24.686 1.00 70.69 114 ASN A C 1
ATOM 943 O O . ASN A 1 114 ? 16.245 -17.572 -24.555 1.00 70.69 114 ASN A O 1
ATOM 947 N N . SER A 1 115 ? 15.441 -15.552 -23.986 1.00 64.81 115 SER A N 1
ATOM 948 C CA . SER A 1 115 ? 16.475 -15.260 -22.995 1.00 64.81 115 SER A CA 1
ATOM 949 C C . SER A 1 115 ? 15.886 -15.078 -21.592 1.00 64.81 115 SER A C 1
ATOM 951 O O . SER A 1 115 ? 14.694 -14.810 -21.436 1.00 64.81 115 SER A O 1
ATOM 953 N N . PRO A 1 116 ? 16.693 -15.276 -20.529 1.00 66.44 116 PRO A N 1
ATOM 954 C CA . PRO A 1 116 ? 16.229 -15.064 -19.165 1.00 66.44 116 PRO A CA 1
ATOM 955 C C . PRO A 1 116 ? 15.783 -13.612 -18.981 1.00 66.44 116 PRO A C 1
ATOM 957 O O . PRO A 1 116 ? 16.542 -12.680 -19.256 1.00 66.44 116 PRO A O 1
ATOM 960 N N . SER A 1 117 ? 14.562 -13.414 -18.487 1.00 68.38 117 SER A N 1
ATOM 961 C CA . SER A 1 117 ? 14.050 -12.084 -18.179 1.00 68.38 117 SER A CA 1
ATOM 962 C C . SER A 1 117 ? 14.823 -11.467 -17.009 1.00 68.38 117 SER A C 1
ATOM 964 O O . SER A 1 117 ? 14.726 -11.950 -15.881 1.00 68.38 117 SER A O 1
ATOM 966 N N . ASN A 1 118 ? 15.529 -10.358 -17.247 1.00 75.62 118 ASN A N 1
ATOM 967 C CA . ASN A 1 118 ? 16.160 -9.538 -16.202 1.00 75.62 118 ASN A CA 1
ATOM 968 C C . ASN A 1 118 ? 15.127 -8.617 -15.527 1.00 75.62 118 ASN A C 1
ATOM 970 O O . ASN A 1 118 ? 15.275 -7.394 -15.521 1.00 75.62 118 ASN A O 1
ATOM 974 N N . CYS A 1 119 ? 14.038 -9.200 -15.030 1.00 85.44 119 CYS A N 1
ATOM 975 C CA . CYS A 1 119 ? 12.941 -8.459 -14.420 1.00 85.44 119 CYS A CA 1
ATOM 976 C C . CYS A 1 119 ? 13.300 -8.142 -12.958 1.00 85.44 119 CYS A C 1
ATOM 978 O O . CYS A 1 119 ? 13.599 -9.072 -12.205 1.00 85.44 119 CYS A O 1
ATOM 980 N N . PRO A 1 120 ? 13.341 -6.862 -12.549 1.00 89.06 120 PRO A N 1
ATOM 981 C CA . PRO A 1 120 ? 13.707 -6.504 -11.186 1.00 89.06 120 PRO A CA 1
ATOM 982 C C . PRO A 1 120 ? 12.604 -6.909 -10.208 1.00 89.06 120 PRO A C 1
ATOM 984 O O . PRO A 1 120 ? 11.417 -6.730 -10.476 1.00 89.06 120 PRO A O 1
ATOM 987 N N . GLU A 1 121 ? 13.002 -7.416 -9.045 1.00 86.69 121 GLU A N 1
ATOM 988 C CA . GLU A 1 121 ? 12.067 -7.689 -7.959 1.00 86.69 121 GLU A CA 1
ATOM 989 C C . GLU A 1 121 ? 11.764 -6.401 -7.191 1.00 86.69 121 GLU A C 1
ATOM 991 O O . GLU A 1 121 ? 12.666 -5.641 -6.832 1.00 86.69 121 GLU A O 1
ATOM 996 N N . LEU A 1 122 ? 10.481 -6.160 -6.916 1.00 91.06 122 LEU A N 1
ATOM 997 C CA . LEU A 1 122 ? 10.071 -5.089 -6.016 1.00 91.06 122 LEU A CA 1
ATOM 998 C C . LEU A 1 122 ? 10.146 -5.592 -4.571 1.00 91.06 122 LEU A C 1
ATOM 1000 O O . LEU A 1 122 ? 9.540 -6.626 -4.273 1.00 91.06 122 LEU A O 1
ATOM 1004 N N . PRO A 1 123 ? 10.827 -4.878 -3.657 1.00 92.62 123 PRO A N 1
ATOM 1005 C CA . PRO A 1 123 ? 10.839 -5.263 -2.255 1.00 92.62 123 PRO A CA 1
ATOM 1006 C C . PRO A 1 123 ? 9.411 -5.278 -1.697 1.00 92.62 123 PRO A C 1
ATOM 1008 O O . PRO A 1 123 ? 8.667 -4.309 -1.834 1.00 92.62 123 PRO A O 1
ATOM 1011 N N . MET A 1 124 ? 9.014 -6.377 -1.066 1.00 94.56 124 MET A N 1
ATOM 1012 C CA . MET A 1 124 ? 7.690 -6.527 -0.458 1.00 94.56 124 MET A CA 1
ATOM 1013 C C . MET A 1 124 ? 7.835 -6.799 1.041 1.00 94.56 124 MET A C 1
ATOM 1015 O O . MET A 1 124 ? 8.831 -7.399 1.457 1.00 94.56 124 MET A O 1
ATOM 1019 N N . PRO A 1 125 ? 6.857 -6.390 1.866 1.00 95.31 125 PRO A N 1
ATOM 1020 C CA . PRO A 1 125 ? 6.834 -6.758 3.272 1.00 95.31 125 PRO A CA 1
ATOM 1021 C C . PRO A 1 125 ? 6.637 -8.268 3.435 1.00 95.31 125 PRO A C 1
ATOM 1023 O O . PRO A 1 125 ? 6.102 -8.961 2.563 1.00 95.31 125 PRO A O 1
ATOM 1026 N N . LYS A 1 126 ? 6.994 -8.776 4.613 1.00 94.44 126 LYS A N 1
ATOM 1027 C CA . LYS A 1 126 ? 6.616 -10.126 5.039 1.00 94.44 126 LYS A CA 1
ATOM 1028 C C . LYS A 1 126 ? 5.146 -10.128 5.428 1.00 94.44 126 LYS A C 1
ATOM 1030 O O . LYS A 1 126 ? 4.781 -9.858 6.567 1.00 94.44 126 LYS A O 1
ATOM 1035 N N . PHE A 1 127 ? 4.279 -10.381 4.457 1.00 92.62 127 PHE A N 1
ATOM 1036 C CA . PHE A 1 127 ? 2.836 -10.276 4.657 1.00 92.62 127 PHE A CA 1
ATOM 1037 C C . PHE A 1 127 ? 2.284 -11.190 5.761 1.00 92.62 127 PHE A C 1
ATOM 1039 O O . PHE A 1 127 ? 1.199 -10.938 6.277 1.00 92.62 127 PHE A O 1
ATOM 1046 N N . GLU A 1 128 ? 2.991 -12.260 6.118 1.00 90.75 128 GLU A N 1
ATOM 1047 C CA . GLU A 1 128 ? 2.621 -13.165 7.207 1.00 90.75 128 GLU A CA 1
ATOM 1048 C C . GLU A 1 128 ? 2.569 -12.461 8.571 1.00 90.75 128 GLU A C 1
ATOM 1050 O O . GLU A 1 128 ? 1.805 -12.902 9.433 1.00 90.75 128 GLU A O 1
ATOM 1055 N N . ASP A 1 129 ? 3.309 -11.362 8.737 1.00 91.56 129 ASP A N 1
ATOM 1056 C CA . ASP A 1 129 ? 3.363 -10.562 9.964 1.00 91.56 129 ASP A CA 1
ATOM 1057 C C . ASP A 1 129 ? 2.143 -9.628 10.108 1.00 91.56 129 ASP A C 1
ATOM 1059 O O . ASP A 1 129 ? 1.866 -9.113 11.192 1.00 91.56 129 ASP A O 1
ATOM 1063 N N . TYR A 1 130 ? 1.373 -9.443 9.030 1.00 91.06 130 TYR A N 1
ATOM 1064 C CA . TYR A 1 130 ? 0.247 -8.512 8.947 1.00 91.06 130 TYR A CA 1
ATOM 1065 C C . TYR A 1 130 ? -1.038 -9.268 8.594 1.00 91.06 130 TYR A C 1
ATOM 1067 O O . TYR A 1 130 ? -1.418 -9.395 7.429 1.00 91.06 130 TYR A O 1
ATOM 1075 N N . GLN A 1 131 ? -1.708 -9.808 9.611 1.00 81.88 131 GLN A N 1
ATOM 1076 C CA . GLN A 1 131 ? -2.949 -10.569 9.445 1.00 81.88 131 GLN A CA 1
ATOM 1077 C C . GLN A 1 131 ? -4.135 -9.842 10.081 1.00 81.88 131 GLN A C 1
ATOM 1079 O O . GLN A 1 131 ? -3.973 -9.063 11.014 1.00 81.88 131 GLN A O 1
ATOM 1084 N N . GLU A 1 132 ? -5.336 -10.154 9.587 1.00 87.25 132 GLU A N 1
ATOM 1085 C CA . GLU A 1 132 ? -6.608 -9.739 10.199 1.00 87.25 132 GLU A CA 1
ATOM 1086 C C . GLU A 1 132 ? -6.826 -8.220 10.262 1.00 87.25 132 GLU A C 1
ATOM 1088 O O . GLU A 1 132 ? -7.509 -7.729 11.161 1.00 87.25 132 GLU A O 1
ATOM 1093 N N . LEU A 1 133 ? -6.284 -7.477 9.295 1.00 91.88 133 LEU A N 1
ATOM 1094 C CA . LEU A 1 133 ? -6.556 -6.049 9.156 1.00 91.88 133 LEU A CA 1
ATOM 1095 C C . LEU A 1 133 ? -8.018 -5.819 8.745 1.00 91.88 133 LEU A C 1
ATOM 1097 O O . LEU A 1 133 ? -8.562 -6.528 7.897 1.00 91.88 133 LEU A O 1
ATOM 1101 N N . ASP A 1 134 ? -8.644 -4.816 9.348 1.00 90.50 134 ASP A N 1
ATOM 1102 C CA . ASP A 1 134 ? -9.966 -4.306 8.975 1.00 90.50 134 ASP A CA 1
ATOM 1103 C C . ASP A 1 134 ? -9.838 -3.092 8.038 1.00 90.50 134 ASP A C 1
ATOM 1105 O O . ASP A 1 134 ? -10.676 -2.887 7.157 1.00 90.50 134 ASP A O 1
ATOM 1109 N N . VAL A 1 135 ? -8.761 -2.317 8.212 1.00 91.56 135 VAL A N 1
ATOM 1110 C CA . VAL A 1 135 ? -8.430 -1.120 7.430 1.00 91.56 135 VAL A CA 1
ATOM 1111 C C . VAL A 1 135 ? -6.972 -1.166 7.012 1.00 91.56 135 VAL A C 1
ATOM 1113 O O . VAL A 1 135 ? -6.102 -1.512 7.813 1.00 91.56 135 VAL A O 1
ATOM 1116 N N . VAL A 1 136 ? -6.688 -0.719 5.796 1.00 94.31 136 VAL A N 1
ATOM 1117 C CA . VAL A 1 136 ? -5.341 -0.318 5.389 1.00 94.31 136 VAL A CA 1
ATOM 1118 C C . VAL A 1 136 ? -5.346 1.176 5.081 1.00 94.31 136 VAL A C 1
ATOM 1120 O O . VAL A 1 136 ? -6.115 1.626 4.241 1.00 94.31 136 VAL A O 1
ATOM 1123 N N . VAL A 1 137 ? -4.507 1.957 5.754 1.00 92.19 137 VAL A N 1
ATOM 1124 C CA . VAL A 1 137 ? -4.299 3.377 5.437 1.00 92.19 137 VAL A CA 1
ATOM 1125 C C . VAL A 1 137 ? -2.957 3.506 4.740 1.00 92.19 137 VAL A C 1
ATOM 1127 O O . VAL A 1 137 ? -1.945 3.033 5.260 1.00 92.19 137 VAL A O 1
ATOM 1130 N N . ALA A 1 138 ? -2.945 4.121 3.563 1.00 93.94 138 ALA A N 1
ATOM 1131 C CA . ALA A 1 138 ? -1.763 4.207 2.724 1.00 93.94 138 ALA A CA 1
ATOM 1132 C C . ALA A 1 138 ? -1.461 5.642 2.294 1.00 93.94 138 ALA A C 1
ATOM 1134 O O . ALA A 1 138 ? -2.287 6.290 1.652 1.00 93.94 138 ALA A O 1
ATOM 1135 N N . GLY A 1 139 ? -0.254 6.115 2.595 1.00 91.88 139 GLY A N 1
ATOM 1136 C CA . GLY A 1 139 ? 0.271 7.356 2.037 1.00 91.88 139 GLY A CA 1
ATOM 1137 C C . GLY A 1 139 ? 0.757 7.098 0.617 1.00 91.88 139 GLY A C 1
ATOM 1138 O O . GLY A 1 139 ? 1.659 6.285 0.404 1.00 91.88 139 GLY A O 1
ATOM 1139 N N . VAL A 1 140 ? 0.149 7.748 -0.372 1.00 89.88 140 VAL A N 1
ATOM 1140 C CA . VAL A 1 140 ? 0.531 7.567 -1.774 1.00 89.88 140 VAL A CA 1
ATOM 1141 C C . VAL A 1 140 ? 1.568 8.621 -2.154 1.00 89.88 140 VAL A C 1
ATOM 1143 O O . VAL A 1 140 ? 1.259 9.813 -2.099 1.00 89.88 140 VAL A O 1
ATOM 1146 N N . PRO A 1 141 ? 2.782 8.214 -2.565 1.00 87.06 141 PRO A N 1
ATOM 1147 C CA . PRO A 1 141 ? 3.804 9.157 -2.992 1.00 87.06 141 PRO A CA 1
ATOM 1148 C C . PRO A 1 141 ? 3.376 9.868 -4.281 1.00 87.06 141 PRO A C 1
ATOM 1150 O O . PRO A 1 141 ? 2.804 9.260 -5.195 1.00 87.06 141 PRO A O 1
ATOM 1153 N N . CYS A 1 142 ? 3.678 11.162 -4.339 1.00 77.81 142 CYS A N 1
ATOM 1154 C CA . CYS A 1 142 ? 3.404 12.037 -5.467 1.00 77.81 142 CYS A CA 1
ATOM 1155 C C . CYS A 1 142 ? 4.687 12.702 -5.938 1.00 77.81 142 CYS A C 1
ATOM 1157 O O . CYS A 1 142 ? 5.127 13.674 -5.329 1.00 77.81 142 CYS A O 1
ATOM 1159 N N . ASP A 1 143 ? 5.221 12.242 -7.066 1.00 68.75 143 ASP A N 1
ATOM 1160 C CA . ASP A 1 143 ? 6.297 12.950 -7.752 1.00 68.75 143 ASP A CA 1
ATOM 1161 C C . ASP A 1 143 ? 5.741 13.665 -8.974 1.00 68.75 143 ASP A C 1
ATOM 1163 O O . ASP A 1 143 ? 5.032 13.071 -9.794 1.00 68.75 143 ASP A O 1
ATOM 1167 N N . GLN A 1 144 ? 6.089 14.946 -9.104 1.00 55.94 144 GLN A N 1
ATOM 1168 C CA . GLN A 1 144 ? 5.632 15.802 -10.203 1.00 55.94 144 GLN A CA 1
ATOM 1169 C C . GLN A 1 144 ? 6.093 15.282 -11.578 1.00 55.94 144 GLN A C 1
ATOM 1171 O O . GLN A 1 144 ? 5.418 15.525 -12.576 1.00 55.94 144 GLN A O 1
ATOM 1176 N N . ASP A 1 145 ? 7.171 14.491 -11.616 1.00 56.78 145 ASP A N 1
ATOM 1177 C CA . ASP A 1 145 ? 7.802 14.013 -12.851 1.00 56.78 145 ASP A CA 1
ATOM 1178 C C . ASP A 1 145 ? 7.432 12.557 -13.213 1.00 56.78 145 ASP A C 1
ATOM 1180 O O . ASP A 1 145 ? 7.579 12.138 -14.363 1.00 56.78 145 ASP A O 1
ATOM 1184 N N . GLY A 1 146 ? 6.923 11.773 -12.252 1.00 55.78 146 GLY A N 1
ATOM 1185 C CA . GLY A 1 146 ? 6.682 10.330 -12.409 1.00 55.78 146 GLY A CA 1
ATOM 1186 C C . GLY A 1 146 ? 5.287 9.951 -12.919 1.00 55.78 146 GLY A C 1
ATOM 1187 O O . GLY A 1 146 ? 5.107 8.857 -13.460 1.00 55.78 146 GLY A O 1
ATOM 1188 N N . GLY A 1 147 ? 4.293 10.835 -12.776 1.00 69.81 147 GLY A N 1
ATOM 1189 C CA . GLY A 1 147 ? 2.915 10.623 -13.239 1.00 69.81 147 GLY A CA 1
ATOM 1190 C C . GLY A 1 147 ? 2.353 9.225 -12.921 1.00 69.81 147 GLY A C 1
ATOM 1191 O O . GLY A 1 147 ? 2.410 8.740 -11.791 1.00 69.81 147 GLY A O 1
ATOM 1192 N N . PHE A 1 148 ? 1.810 8.552 -13.940 1.00 71.62 148 PHE A N 1
ATOM 1193 C CA . PHE A 1 148 ? 1.312 7.169 -13.845 1.00 71.62 148 PHE A CA 1
ATOM 1194 C C . PHE A 1 148 ? 2.425 6.105 -13.852 1.00 71.62 148 PHE A C 1
ATOM 1196 O O . PHE A 1 148 ? 2.150 4.936 -13.607 1.00 71.62 148 PHE A O 1
ATOM 1203 N N . ARG A 1 149 ? 3.676 6.491 -14.139 1.00 84.94 149 ARG A N 1
ATOM 1204 C CA . ARG A 1 149 ? 4.837 5.597 -14.301 1.00 84.94 149 ARG A CA 1
ATOM 1205 C C . ARG A 1 149 ? 5.793 5.640 -13.108 1.00 84.94 149 ARG A C 1
ATOM 1207 O O . ARG A 1 149 ? 6.987 5.388 -13.247 1.00 84.94 149 ARG A O 1
ATOM 1214 N N . ASN A 1 150 ? 5.273 5.976 -11.936 1.00 88.06 150 ASN A N 1
ATOM 1215 C CA . ASN A 1 150 ? 6.048 6.000 -10.708 1.00 88.06 150 ASN A CA 1
ATOM 1216 C C . ASN A 1 150 ? 6.113 4.585 -10.100 1.00 88.06 150 ASN A C 1
ATOM 1218 O O . ASN A 1 150 ? 5.083 3.990 -9.769 1.00 88.06 150 ASN A O 1
ATOM 1222 N N . VAL A 1 151 ? 7.327 4.041 -9.969 1.00 90.62 151 VAL A N 1
ATOM 1223 C CA . VAL A 1 151 ? 7.553 2.673 -9.470 1.00 90.62 151 VAL A CA 1
ATOM 1224 C C . VAL A 1 151 ? 7.295 2.573 -7.966 1.00 90.62 151 VAL A C 1
ATOM 1226 O O . VAL A 1 151 ? 6.741 1.572 -7.515 1.00 90.62 151 VAL A O 1
ATOM 1229 N N . PHE A 1 152 ? 7.616 3.606 -7.184 1.00 91.56 152 PHE A N 1
ATOM 1230 C CA . PHE A 1 152 ? 7.347 3.610 -5.746 1.00 91.56 152 PHE A CA 1
ATOM 1231 C C . PHE A 1 152 ? 5.842 3.682 -5.456 1.00 91.56 152 PHE A C 1
ATOM 1233 O O . PHE A 1 152 ? 5.316 2.920 -4.642 1.00 91.56 152 PHE A O 1
ATOM 1240 N N . ARG A 1 153 ? 5.101 4.494 -6.218 1.00 92.19 153 ARG A N 1
ATOM 1241 C CA . ARG A 1 153 ? 3.631 4.510 -6.205 1.00 92.19 153 ARG A CA 1
ATOM 1242 C C . ARG A 1 153 ? 3.054 3.134 -6.539 1.00 92.19 153 ARG A C 1
ATOM 1244 O O . ARG A 1 153 ? 2.136 2.688 -5.849 1.00 92.19 153 ARG A O 1
ATOM 1251 N N . LEU A 1 154 ? 3.589 2.456 -7.558 1.00 92.69 154 LEU A N 1
ATOM 1252 C CA . LEU A 1 154 ? 3.200 1.084 -7.900 1.00 92.69 154 LEU A CA 1
ATOM 1253 C C . LEU A 1 154 ? 3.460 0.124 -6.733 1.00 92.69 154 LEU A C 1
ATOM 1255 O O . LEU A 1 154 ? 2.562 -0.624 -6.353 1.00 92.69 154 LEU A O 1
ATOM 1259 N N . GLN A 1 155 ? 4.649 0.182 -6.132 1.00 94.31 155 GLN A N 1
ATOM 1260 C CA . GLN A 1 155 ? 5.021 -0.648 -4.989 1.00 94.31 155 GLN A CA 1
ATOM 1261 C C . GLN A 1 155 ? 4.041 -0.467 -3.823 1.00 94.31 155 GLN A C 1
ATOM 1263 O O . GLN A 1 155 ? 3.487 -1.456 -3.348 1.00 94.31 155 GLN A O 1
ATOM 1268 N N . VAL A 1 156 ? 3.749 0.773 -3.413 1.00 95.25 156 VAL A N 1
ATOM 1269 C CA . VAL A 1 156 ? 2.784 1.066 -2.336 1.00 95.25 156 VAL A CA 1
ATOM 1270 C C . VAL A 1 156 ? 1.411 0.464 -2.646 1.00 95.25 156 VAL A C 1
ATOM 1272 O O . VAL A 1 156 ? 0.833 -0.224 -1.805 1.00 95.25 156 VAL A O 1
ATOM 1275 N N . ASN A 1 157 ? 0.899 0.653 -3.866 1.00 95.88 157 ASN A N 1
ATOM 1276 C CA . ASN A 1 157 ? -0.406 0.110 -4.257 1.00 95.88 157 ASN A CA 1
ATOM 1277 C C . ASN A 1 157 ? -0.420 -1.431 -4.266 1.00 95.88 157 ASN A C 1
ATOM 1279 O O . ASN A 1 157 ? -1.411 -2.035 -3.852 1.00 95.88 157 ASN A O 1
ATOM 1283 N N . LEU A 1 158 ? 0.675 -2.079 -4.676 1.00 96.12 158 LEU A N 1
ATOM 1284 C CA . LEU A 1 158 ? 0.819 -3.539 -4.643 1.00 96.12 158 LEU A CA 1
ATOM 1285 C C . LEU A 1 158 ? 0.910 -4.091 -3.216 1.00 96.12 158 LEU A C 1
ATOM 1287 O O . LEU A 1 158 ? 0.320 -5.139 -2.932 1.00 96.12 158 LEU A O 1
ATOM 1291 N N . VAL A 1 159 ? 1.610 -3.397 -2.315 1.00 97.25 159 VAL A N 1
ATOM 1292 C CA . VAL A 1 159 ? 1.668 -3.746 -0.888 1.00 97.25 159 VAL A CA 1
ATOM 1293 C C . VAL A 1 159 ? 0.265 -3.721 -0.293 1.00 97.25 159 VAL A C 1
ATOM 1295 O O . VAL A 1 159 ? -0.176 -4.713 0.290 1.00 97.25 159 VAL A O 1
ATOM 1298 N N . VAL A 1 160 ? -0.470 -2.630 -0.510 1.00 97.44 160 VAL A N 1
ATOM 1299 C CA . VAL A 1 160 ? -1.854 -2.477 -0.045 1.00 97.44 160 VAL A CA 1
ATOM 1300 C C . VAL A 1 160 ? -2.747 -3.585 -0.602 1.00 97.44 160 VAL A C 1
ATOM 1302 O O . VAL A 1 160 ? -3.440 -4.258 0.159 1.00 97.44 160 VAL A O 1
ATOM 1305 N N . ALA A 1 161 ? -2.696 -3.840 -1.910 1.00 96.62 161 ALA A N 1
ATOM 1306 C CA . ALA A 1 161 ? -3.507 -4.871 -2.551 1.00 96.62 161 ALA A CA 1
ATOM 1307 C C . ALA A 1 161 ? -3.261 -6.273 -1.959 1.00 96.62 161 ALA A C 1
ATOM 1309 O O . ALA A 1 161 ? -4.209 -7.011 -1.678 1.00 96.62 161 ALA A O 1
ATOM 1310 N N . ASN A 1 162 ? -1.998 -6.631 -1.710 1.00 95.88 162 ASN A N 1
ATOM 1311 C CA . ASN A 1 162 ? -1.645 -7.907 -1.087 1.00 95.88 162 ASN A CA 1
ATOM 1312 C C . ASN A 1 162 ? -2.124 -8.007 0.368 1.00 95.88 162 ASN A C 1
ATOM 1314 O O . ASN A 1 162 ? -2.623 -9.061 0.773 1.00 95.88 162 ASN A O 1
ATOM 1318 N N . LEU A 1 163 ? -2.018 -6.924 1.145 1.00 96.06 163 LEU A N 1
ATOM 1319 C CA . LEU A 1 163 ? -2.524 -6.873 2.520 1.00 96.06 163 LEU A CA 1
ATOM 1320 C C . LEU A 1 163 ? -4.038 -7.085 2.576 1.00 96.06 163 LEU A C 1
ATOM 1322 O O . LEU A 1 163 ? -4.508 -7.864 3.406 1.00 96.06 163 LEU A O 1
ATOM 1326 N N . LEU A 1 164 ? -4.793 -6.453 1.674 1.00 95.12 164 LEU A N 1
ATOM 1327 C CA . LEU A 1 164 ? -6.250 -6.597 1.595 1.00 95.12 164 LEU A CA 1
ATOM 1328 C C . LEU A 1 164 ? -6.660 -8.049 1.327 1.00 95.12 164 LEU A C 1
ATOM 1330 O O . LEU A 1 164 ? -7.475 -8.615 2.056 1.00 95.12 164 LEU A O 1
ATOM 1334 N N . VAL A 1 165 ? -6.048 -8.682 0.322 1.00 92.88 165 VAL A N 1
ATOM 1335 C CA . VAL A 1 165 ? -6.345 -10.074 -0.060 1.00 92.88 165 VAL A CA 1
ATOM 1336 C C . VAL A 1 165 ? -6.023 -11.052 1.068 1.00 92.88 165 VAL A C 1
ATOM 1338 O O . VAL A 1 165 ? -6.748 -12.027 1.270 1.00 92.88 165 VAL A O 1
ATOM 1341 N N . ARG A 1 166 ? -4.939 -10.812 1.809 1.00 91.06 166 ARG A N 1
ATOM 1342 C CA . ARG A 1 166 ? -4.517 -11.684 2.914 1.00 91.06 166 ARG A CA 1
ATOM 1343 C C . ARG A 1 166 ? -5.322 -11.457 4.192 1.00 91.06 166 ARG A C 1
ATOM 1345 O O . ARG A 1 166 ? -5.523 -12.410 4.948 1.00 91.06 166 ARG A O 1
ATOM 1352 N N . SER A 1 167 ? -5.799 -10.235 4.413 1.00 90.12 167 SER A N 1
ATOM 1353 C CA . SER A 1 167 ? -6.581 -9.861 5.596 1.00 90.12 167 SER A CA 1
ATOM 1354 C C . SER A 1 167 ? -8.053 -10.243 5.477 1.00 90.12 167 SER A C 1
ATOM 1356 O O . SER A 1 167 ? -8.666 -10.630 6.472 1.00 90.12 167 SER A O 1
ATOM 1358 N N . GLY A 1 168 ? -8.614 -10.228 4.268 1.00 80.94 168 GLY A N 1
ATOM 1359 C CA . GLY A 1 168 ? -10.002 -10.609 4.018 1.00 80.94 168 GLY A CA 1
ATOM 1360 C C . GLY A 1 168 ? -10.227 -12.117 3.944 1.00 80.94 168 GLY A C 1
ATOM 1361 O O . GLY A 1 168 ? -10.725 -12.648 2.950 1.00 80.94 168 GLY A O 1
ATOM 1362 N N . ARG A 1 169 ? -9.836 -12.835 5.002 1.00 70.62 169 ARG A N 1
ATOM 1363 C CA . ARG A 1 169 ? -10.129 -14.265 5.154 1.00 70.62 169 ARG A CA 1
ATOM 1364 C C . ARG A 1 169 ? -11.640 -14.498 5.202 1.00 70.62 169 ARG A C 1
ATOM 1366 O O . ARG A 1 169 ? -12.406 -13.671 5.694 1.00 70.62 169 ARG A O 1
ATOM 1373 N N . LYS A 1 170 ? -12.058 -15.668 4.714 1.00 69.38 170 LYS A N 1
ATOM 1374 C CA . LYS A 1 170 ? -13.460 -16.083 4.742 1.00 69.38 170 LYS A CA 1
ATOM 1375 C C . LYS A 1 170 ? -13.894 -16.394 6.162 1.00 69.38 170 LYS A C 1
ATOM 1377 O O . LYS A 1 170 ? -13.424 -17.368 6.748 1.00 69.38 170 LYS A O 1
ATOM 1382 N N . GLU A 1 171 ? -14.855 -15.639 6.665 1.00 67.12 171 GLU A N 1
ATOM 1383 C CA . GLU A 1 171 ? -15.600 -16.027 7.850 1.00 67.12 171 GLU A CA 1
ATOM 1384 C C . GLU A 1 171 ? -16.884 -16.725 7.395 1.00 67.12 171 GLU A C 1
ATOM 1386 O O . GLU A 1 171 ? -17.672 -16.178 6.626 1.00 67.12 171 GLU A O 1
ATOM 1391 N N . LYS A 1 172 ? -17.079 -17.984 7.811 1.00 72.06 172 LYS A N 1
ATOM 1392 C CA . LYS A 1 172 ? -18.276 -18.783 7.466 1.00 72.06 172 LYS A CA 1
ATOM 1393 C C . LYS A 1 172 ? -18.566 -18.853 5.952 1.00 72.06 172 LYS A C 1
ATOM 1395 O O . LYS A 1 172 ? -19.713 -18.959 5.534 1.00 72.06 172 LYS A O 1
ATOM 1400 N N . GLY A 1 173 ? -17.517 -18.817 5.127 1.00 71.00 173 GLY A N 1
ATOM 1401 C CA . GLY A 1 173 ? -17.613 -18.909 3.665 1.00 71.00 173 GLY A CA 1
ATOM 1402 C C . GLY A 1 173 ? -17.838 -17.581 2.933 1.00 71.00 173 GLY A C 1
ATOM 1403 O O . GLY A 1 173 ? -17.775 -17.579 1.702 1.00 71.00 173 GLY A O 1
ATOM 1404 N N . VAL A 1 174 ? -18.026 -16.471 3.653 1.00 72.44 174 VAL A N 1
ATOM 1405 C CA . VAL A 1 174 ? -18.156 -15.117 3.092 1.00 72.44 174 VAL A CA 1
ATOM 1406 C C . VAL A 1 174 ? -16.849 -14.357 3.300 1.00 72.44 174 VAL A C 1
ATOM 1408 O O . VAL A 1 174 ? -16.255 -14.420 4.374 1.00 72.44 174 VAL A O 1
ATOM 1411 N N . ASP A 1 175 ? -16.376 -13.676 2.255 1.00 74.62 175 ASP A N 1
ATOM 1412 C CA . ASP A 1 175 ? -15.171 -12.848 2.326 1.00 74.62 175 ASP A CA 1
ATOM 1413 C C . ASP A 1 175 ? -15.453 -11.656 3.262 1.00 74.62 175 ASP A C 1
ATOM 1415 O O . ASP A 1 175 ? -16.380 -10.880 3.018 1.00 74.62 175 ASP A O 1
ATOM 1419 N N . LYS A 1 176 ? -14.694 -11.534 4.359 1.00 84.62 176 LYS A N 1
ATOM 1420 C CA . LYS A 1 176 ? -14.828 -10.403 5.286 1.00 84.62 176 LYS A CA 1
ATOM 1421 C C . LYS A 1 176 ? -14.404 -9.115 4.564 1.00 84.62 176 LYS A C 1
ATOM 1423 O O . LYS A 1 176 ? -13.320 -9.110 3.973 1.00 84.62 176 LYS A O 1
ATOM 1428 N N . PRO A 1 177 ? -15.206 -8.034 4.600 1.00 88.19 177 PRO A N 1
ATOM 1429 C CA . PRO A 1 177 ? -14.823 -6.786 3.957 1.00 88.19 177 PRO A CA 1
ATOM 1430 C C . PRO A 1 177 ? -13.597 -6.184 4.649 1.00 88.19 177 PRO A C 1
ATOM 1432 O O . PRO A 1 177 ? -13.501 -6.190 5.876 1.00 88.19 177 PRO A O 1
ATOM 1435 N N . VAL A 1 178 ? -12.682 -5.645 3.847 1.00 92.44 178 VAL A N 1
ATOM 1436 C CA . VAL A 1 178 ? -11.523 -4.875 4.310 1.00 92.44 178 VAL A CA 1
ATOM 1437 C C . VAL A 1 178 ? -11.546 -3.549 3.572 1.00 92.44 178 VAL A C 1
ATOM 1439 O O . VAL A 1 178 ? -11.745 -3.528 2.357 1.00 92.44 178 VAL A O 1
ATOM 1442 N N . PHE A 1 179 ? -11.380 -2.454 4.300 1.00 93.25 179 PHE A N 1
ATOM 1443 C CA . PHE A 1 179 ? -11.432 -1.109 3.742 1.00 93.25 179 PHE A CA 1
ATOM 1444 C C . PHE A 1 179 ? -10.024 -0.579 3.514 1.00 93.25 179 PHE A C 1
ATOM 1446 O O . PHE A 1 179 ? -9.066 -1.003 4.167 1.00 93.25 179 PHE A O 1
ATOM 1453 N N . VAL A 1 180 ? -9.898 0.374 2.601 1.00 94.75 180 VAL A N 1
ATOM 1454 C CA . VAL A 1 180 ? -8.641 1.083 2.383 1.00 94.75 180 VAL A CA 1
ATOM 1455 C C . VAL A 1 180 ? -8.884 2.578 2.276 1.00 94.75 180 VAL A C 1
ATOM 1457 O O . VAL A 1 180 ? -9.817 3.005 1.599 1.00 94.75 180 VAL A O 1
ATOM 1460 N N . GLU A 1 181 ? -8.041 3.361 2.940 1.00 92.56 181 GLU A N 1
ATOM 1461 C CA . GLU A 1 181 ? -7.946 4.805 2.751 1.00 92.56 181 GLU A CA 1
ATOM 1462 C C . GLU A 1 181 ? -6.594 5.141 2.122 1.00 92.56 181 GLU A C 1
ATOM 1464 O O . GLU A 1 181 ? -5.541 4.841 2.683 1.00 92.56 181 GLU A O 1
ATOM 1469 N N . PHE A 1 182 ? -6.620 5.775 0.956 1.00 92.50 182 PHE A N 1
ATOM 1470 C CA . PHE A 1 182 ? -5.437 6.360 0.340 1.00 92.50 182 PHE A CA 1
ATOM 1471 C C . PHE A 1 182 ? -5.371 7.837 0.692 1.00 92.50 182 PHE A C 1
ATOM 1473 O O . PHE A 1 182 ? -6.364 8.540 0.533 1.00 92.50 182 PHE A O 1
ATOM 1480 N N . ILE A 1 183 ? -4.207 8.304 1.130 1.00 88.38 183 ILE A N 1
ATOM 1481 C CA . ILE A 1 183 ? -3.952 9.699 1.492 1.00 88.38 183 ILE A CA 1
ATOM 1482 C C . ILE A 1 183 ? -2.898 10.269 0.540 1.00 88.38 183 ILE A C 1
ATOM 1484 O O . ILE A 1 183 ? -1.858 9.647 0.325 1.00 88.38 183 ILE A O 1
ATOM 1488 N N . GLY A 1 184 ? -3.149 11.465 0.008 1.00 84.56 184 GLY A N 1
ATOM 1489 C CA . GLY A 1 184 ? -2.222 12.205 -0.859 1.00 84.56 184 GLY A CA 1
ATOM 1490 C C . GLY A 1 184 ? -2.771 12.459 -2.264 1.00 84.56 184 GLY A C 1
ATOM 1491 O O . GLY A 1 184 ? -3.434 11.608 -2.841 1.00 84.56 184 GLY A O 1
ATOM 1492 N N . SER A 1 185 ? -2.468 13.621 -2.842 1.00 83.00 185 SER A N 1
ATOM 1493 C CA . SER A 1 185 ? -3.140 14.194 -4.026 1.00 83.00 185 SER A CA 1
ATOM 1494 C C . SER A 1 185 ? -3.210 13.318 -5.290 1.00 83.00 185 SER A C 1
ATOM 1496 O O . SER A 1 185 ? -4.061 13.551 -6.145 1.00 83.00 185 SER A O 1
ATOM 1498 N N . CYS A 1 186 ? -2.351 12.307 -5.434 1.00 83.19 186 CYS A N 1
ATOM 1499 C CA . CYS A 1 186 ? -2.308 11.438 -6.614 1.00 83.19 186 CYS A CA 1
ATOM 1500 C C . CYS A 1 186 ? -3.356 10.324 -6.598 1.00 83.19 186 CYS A C 1
ATOM 1502 O O . CYS A 1 186 ? -3.637 9.754 -7.656 1.00 83.19 186 CYS A O 1
ATOM 1504 N N . GLY A 1 187 ? -3.890 9.981 -5.422 1.00 87.38 187 GLY A N 1
ATOM 1505 C CA . GLY A 1 187 ? -4.801 8.854 -5.244 1.00 87.38 187 GLY A CA 1
ATOM 1506 C C . GLY A 1 187 ? -4.203 7.489 -5.640 1.00 87.38 187 GLY A C 1
ATOM 1507 O O . GLY A 1 187 ? -3.046 7.380 -6.074 1.00 87.38 187 GLY A O 1
ATOM 1508 N N . PRO A 1 188 ? -4.980 6.403 -5.505 1.00 91.88 188 PRO A N 1
ATOM 1509 C CA . PRO A 1 188 ? -4.505 5.061 -5.828 1.00 91.88 188 PRO A CA 1
ATOM 1510 C C . PRO A 1 188 ? -4.297 4.839 -7.327 1.00 91.88 188 PRO A C 1
ATOM 1512 O O . PRO A 1 188 ? -4.694 5.645 -8.170 1.00 91.88 188 PRO A O 1
ATOM 1515 N N . MET A 1 189 ? -3.686 3.708 -7.669 1.00 91.06 189 MET A N 1
ATOM 1516 C CA . MET A 1 189 ? -3.684 3.196 -9.036 1.00 91.06 189 MET A CA 1
ATOM 1517 C C . MET A 1 189 ? -5.038 2.559 -9.352 1.00 91.06 189 MET A C 1
ATOM 1519 O O . MET A 1 189 ? -5.345 1.453 -8.904 1.00 91.06 189 MET A O 1
ATOM 1523 N N . TRP A 1 190 ? -5.836 3.266 -10.145 1.00 88.50 190 TRP A N 1
ATOM 1524 C CA . TRP A 1 190 ? -7.136 2.838 -10.670 1.00 88.50 190 TRP A CA 1
ATOM 1525 C C . TRP A 1 190 ? -7.143 1.487 -11.414 1.00 88.50 190 TRP A C 1
ATOM 1527 O O . TRP A 1 190 ? -8.180 0.826 -11.434 1.00 88.50 190 TRP A O 1
ATOM 1537 N N . GLU A 1 191 ? -6.014 1.010 -11.965 1.00 87.00 191 GLU A N 1
ATOM 1538 C CA . GLU A 1 191 ? -5.932 -0.333 -12.567 1.00 87.00 191 GLU A CA 1
ATOM 1539 C C . GLU A 1 191 ? -6.068 -1.454 -11.522 1.00 87.00 191 GLU A C 1
ATOM 1541 O O . GLU A 1 191 ? -6.431 -2.588 -11.861 1.00 87.00 191 GLU A O 1
ATOM 1546 N N . ILE A 1 192 ? -5.767 -1.138 -10.259 1.00 91.69 192 ILE A N 1
ATOM 1547 C CA . ILE A 1 192 ? -5.902 -2.031 -9.106 1.00 91.69 192 ILE A CA 1
ATOM 1548 C C . ILE A 1 192 ? -7.180 -1.687 -8.331 1.00 91.69 192 ILE A C 1
ATOM 1550 O O . ILE A 1 192 ? -7.957 -2.585 -8.013 1.00 91.69 192 ILE A O 1
ATOM 1554 N N . PHE A 1 193 ? -7.418 -0.401 -8.064 1.00 93.75 193 PHE A N 1
ATOM 1555 C CA . PHE A 1 193 ? -8.530 0.104 -7.254 1.00 93.75 193 PHE A CA 1
ATOM 1556 C C . PHE A 1 193 ? -9.528 0.872 -8.117 1.00 93.75 193 PHE A C 1
ATOM 1558 O O . PHE A 1 193 ? -9.393 2.071 -8.337 1.00 93.75 193 PHE A O 1
ATOM 1565 N N . THR A 1 194 ? -10.534 0.175 -8.632 1.00 90.31 194 THR A N 1
ATOM 1566 C CA . THR A 1 194 ? -11.490 0.765 -9.577 1.00 90.31 194 THR A CA 1
ATOM 1567 C C . THR A 1 194 ? -12.484 1.704 -8.894 1.00 90.31 194 THR A C 1
ATOM 1569 O O . THR A 1 194 ? -12.851 1.473 -7.742 1.00 90.31 194 THR A O 1
ATOM 1572 N N . CYS A 1 195 ? -13.037 2.657 -9.647 1.00 89.50 195 CYS A N 1
ATOM 1573 C CA . CYS A 1 195 ? -14.059 3.591 -9.162 1.00 89.50 195 CYS A CA 1
ATOM 1574 C C . CYS A 1 195 ? -15.330 2.929 -8.614 1.00 89.50 195 CYS A C 1
ATOM 1576 O O . CYS A 1 195 ? -15.969 3.509 -7.746 1.00 89.50 195 CYS A O 1
ATOM 1578 N N . ASP A 1 196 ? -15.684 1.725 -9.075 1.00 90.56 196 ASP A N 1
ATOM 1579 C CA . ASP A 1 196 ? -16.876 1.009 -8.590 1.00 90.56 196 ASP A CA 1
ATOM 1580 C C . ASP A 1 196 ? -16.805 0.693 -7.087 1.00 90.56 196 ASP A C 1
ATOM 1582 O O . ASP A 1 196 ? -17.833 0.571 -6.424 1.00 90.56 196 ASP A O 1
ATOM 1586 N N . ASP A 1 197 ? -15.586 0.576 -6.552 1.00 92.81 197 ASP A N 1
ATOM 1587 C CA . ASP A 1 197 ? -15.325 0.265 -5.145 1.00 92.81 197 ASP A CA 1
ATOM 1588 C C . ASP A 1 197 ? -15.145 1.531 -4.286 1.00 92.81 197 ASP A C 1
ATOM 1590 O O . ASP A 1 197 ? -14.918 1.428 -3.075 1.00 92.81 197 ASP A O 1
ATOM 1594 N N . LEU A 1 198 ? -15.184 2.723 -4.897 1.00 93.62 198 LEU A N 1
ATOM 1595 C CA . LEU A 1 198 ? -14.981 3.999 -4.215 1.00 93.62 198 LEU A CA 1
ATOM 1596 C C . LEU A 1 198 ? -16.214 4.328 -3.370 1.00 93.62 198 LEU A C 1
ATOM 1598 O O . LEU A 1 198 ? -17.317 4.498 -3.883 1.00 93.62 198 LEU A O 1
ATOM 1602 N N . LEU A 1 199 ? -16.016 4.460 -2.062 1.00 91.50 199 LEU A N 1
ATOM 1603 C CA . LEU A 1 199 ? -17.069 4.866 -1.133 1.00 91.50 199 LEU A CA 1
ATOM 1604 C C . LEU A 1 199 ? -17.113 6.375 -0.934 1.00 91.50 199 LEU A C 1
ATOM 1606 O O . LEU A 1 199 ? -18.186 6.949 -0.750 1.00 91.50 199 LEU A O 1
ATOM 1610 N N . TRP A 1 200 ? -15.944 7.012 -0.909 1.00 90.19 200 TRP A N 1
ATOM 1611 C CA . TRP A 1 200 ? -15.838 8.436 -0.636 1.00 90.19 200 TRP A CA 1
ATOM 1612 C C . TRP A 1 200 ? -14.541 9.020 -1.190 1.00 90.19 200 TRP A C 1
ATOM 1614 O O . TRP A 1 200 ? -13.485 8.391 -1.113 1.00 90.19 200 TRP A O 1
ATOM 1624 N N . HIS A 1 201 ? -14.624 10.246 -1.698 1.00 88.00 201 HIS A N 1
ATOM 1625 C CA . HIS A 1 201 ? -13.491 11.035 -2.163 1.00 88.00 201 HIS A CA 1
ATOM 1626 C C . HIS A 1 201 ? -13.564 12.449 -1.576 1.00 88.00 201 HIS A C 1
ATOM 1628 O O . HIS A 1 201 ? -14.615 13.094 -1.611 1.00 88.00 201 HIS A O 1
ATOM 1634 N N . GLY A 1 202 ? -12.439 12.921 -1.045 1.00 83.94 202 GLY A N 1
ATOM 1635 C CA . GLY A 1 202 ? -12.200 14.309 -0.664 1.00 83.94 202 GLY A CA 1
ATOM 1636 C C . GLY A 1 202 ? -10.875 14.814 -1.232 1.00 83.94 202 GLY A C 1
ATOM 1637 O O . GLY A 1 202 ? -10.199 14.106 -1.967 1.00 83.94 202 GLY A O 1
ATOM 1638 N N . GLU A 1 203 ? -10.472 16.030 -0.863 1.00 78.88 203 GLU A N 1
ATOM 1639 C CA . GLU A 1 203 ? -9.361 16.750 -1.512 1.00 78.88 203 GLU A CA 1
ATOM 1640 C C . GLU A 1 203 ? -8.049 15.950 -1.613 1.00 78.88 203 GLU A C 1
ATOM 1642 O O . GLU A 1 203 ? -7.392 15.979 -2.647 1.00 78.88 203 GLU A O 1
ATOM 1647 N N . ASN A 1 204 ? -7.688 15.203 -0.566 1.00 84.31 204 ASN A N 1
ATOM 1648 C CA . ASN A 1 204 ? -6.473 14.382 -0.521 1.00 84.31 204 ASN A CA 1
ATOM 1649 C C . ASN A 1 204 ? -6.716 13.016 0.138 1.00 84.31 204 ASN A C 1
ATOM 1651 O O . ASN A 1 204 ? -5.791 12.445 0.717 1.00 84.31 204 ASN A O 1
ATOM 1655 N N . SER A 1 205 ? -7.951 12.511 0.099 1.00 87.56 205 SER A N 1
ATOM 1656 C CA . SER A 1 205 ? -8.284 11.196 0.651 1.00 87.56 205 SER A CA 1
ATOM 1657 C C . SER A 1 205 ? -9.305 10.461 -0.218 1.00 87.56 205 SER A C 1
ATOM 1659 O O . SER A 1 205 ? -10.241 11.059 -0.757 1.00 87.56 205 SER A O 1
ATOM 1661 N N . TRP A 1 206 ? -9.105 9.151 -0.358 1.00 91.38 206 TRP A N 1
ATOM 1662 C CA . TRP A 1 206 ? -9.998 8.243 -1.068 1.00 91.38 206 TRP A CA 1
ATOM 1663 C C . TRP A 1 206 ? -10.239 7.005 -0.219 1.00 91.38 206 TRP A C 1
ATOM 1665 O O . TRP A 1 206 ? -9.295 6.293 0.121 1.00 91.38 206 TRP A O 1
ATOM 1675 N N . VAL A 1 207 ? -11.503 6.712 0.062 1.00 92.88 207 VAL A N 1
ATOM 1676 C CA . VAL A 1 207 ? -11.920 5.540 0.833 1.00 92.88 207 VAL A CA 1
ATOM 1677 C C . VAL A 1 207 ? -12.576 4.537 -0.102 1.00 92.88 207 VAL A C 1
ATOM 1679 O O . VAL A 1 207 ? -13.551 4.866 -0.777 1.00 92.88 207 VAL A O 1
ATOM 1682 N N . TYR A 1 208 ? -12.081 3.303 -0.102 1.00 94.50 208 TYR A N 1
ATOM 1683 C CA . TYR A 1 208 ? -12.614 2.206 -0.905 1.00 94.50 208 TYR A CA 1
ATOM 1684 C C . TYR A 1 208 ? -13.063 1.031 -0.036 1.00 94.50 208 TYR A C 1
ATOM 1686 O O . TYR A 1 208 ? -12.474 0.736 1.010 1.00 94.50 208 TYR A O 1
ATOM 1694 N N . LYS A 1 209 ? -14.061 0.303 -0.542 1.00 94.06 209 LYS A N 1
ATOM 1695 C CA . LYS A 1 209 ? -14.435 -1.047 -0.101 1.00 94.06 209 LYS A CA 1
ATOM 1696 C C . LYS A 1 209 ? -14.235 -2.012 -1.272 1.00 94.06 209 LYS A C 1
ATOM 1698 O O . LYS A 1 209 ? -15.190 -2.307 -1.987 1.00 94.06 209 LYS A O 1
ATOM 1703 N N . PRO A 1 210 ? -12.994 -2.469 -1.500 1.00 93.50 210 PRO A N 1
ATOM 1704 C CA . PRO A 1 210 ? -12.665 -3.247 -2.679 1.00 93.50 210 PRO A CA 1
ATOM 1705 C C . PRO A 1 210 ? -13.268 -4.651 -2.684 1.00 93.50 210 PRO A C 1
ATOM 1707 O O . PRO A 1 210 ? -13.304 -5.341 -1.659 1.00 93.50 210 PRO A O 1
ATOM 1710 N N . GLU A 1 211 ? -13.647 -5.130 -3.871 1.00 92.56 211 GLU A N 1
ATOM 1711 C CA . GLU A 1 211 ? -13.980 -6.541 -4.061 1.00 92.56 211 GLU A CA 1
ATOM 1712 C C . GLU A 1 211 ? -12.700 -7.394 -4.047 1.00 92.56 211 GLU A C 1
ATOM 1714 O O . GLU A 1 211 ? -11.934 -7.463 -5.014 1.00 92.56 211 GLU A O 1
ATOM 1719 N N . LEU A 1 212 ? -12.472 -8.108 -2.945 1.00 92.00 212 LEU A N 1
ATOM 1720 C CA . LEU A 1 212 ? -11.227 -8.847 -2.712 1.00 92.00 212 LEU A CA 1
ATOM 1721 C C . LEU A 1 212 ? -10.921 -9.921 -3.761 1.00 92.00 212 LEU A C 1
ATOM 1723 O O . LEU A 1 212 ? -9.754 -10.236 -3.989 1.00 92.00 212 LEU A O 1
ATOM 1727 N N . ARG A 1 213 ? -11.939 -10.482 -4.425 1.00 90.62 213 ARG A N 1
ATOM 1728 C CA . ARG A 1 213 ? -11.744 -11.456 -5.511 1.00 90.62 213 ARG A CA 1
ATOM 1729 C C . ARG A 1 213 ? -11.088 -10.816 -6.727 1.00 90.62 213 ARG A C 1
ATOM 1731 O O . ARG A 1 213 ? -10.150 -11.397 -7.274 1.00 90.62 213 ARG A O 1
ATOM 1738 N N . ARG A 1 214 ? -11.526 -9.612 -7.098 1.00 91.38 214 ARG A N 1
ATOM 1739 C CA . ARG A 1 214 ? -10.939 -8.833 -8.190 1.00 91.38 214 ARG A CA 1
ATOM 1740 C C . ARG A 1 214 ? -9.513 -8.411 -7.852 1.00 91.38 214 ARG A C 1
ATOM 1742 O O . ARG A 1 214 ? -8.610 -8.643 -8.654 1.00 91.38 214 ARG A O 1
ATOM 1749 N N . ILE A 1 215 ? -9.278 -7.902 -6.640 1.00 94.06 215 ILE A N 1
ATOM 1750 C CA . ILE A 1 215 ? -7.919 -7.562 -6.184 1.00 94.06 215 ILE A CA 1
ATOM 1751 C C . ILE A 1 215 ? -7.015 -8.801 -6.198 1.00 94.06 215 ILE A C 1
ATOM 1753 O O . ILE A 1 215 ? -5.895 -8.736 -6.700 1.00 94.06 215 ILE A O 1
ATOM 1757 N N . LYS A 1 216 ? -7.511 -9.955 -5.728 1.00 92.38 216 LYS A N 1
ATOM 1758 C CA . LYS A 1 216 ? -6.770 -11.224 -5.741 1.00 92.38 216 LYS A CA 1
ATOM 1759 C C . LYS A 1 216 ? -6.329 -11.619 -7.147 1.00 92.38 216 LYS A C 1
ATOM 1761 O O . LYS A 1 216 ? -5.190 -12.035 -7.322 1.00 92.38 216 LYS A O 1
ATOM 1766 N N . GLN A 1 217 ? -7.198 -11.480 -8.144 1.00 91.12 217 GLN A N 1
ATOM 1767 C CA . GLN A 1 217 ? -6.828 -11.744 -9.535 1.00 91.12 217 GLN A CA 1
ATOM 1768 C C . GLN A 1 217 ? -5.726 -10.797 -10.022 1.00 91.12 217 GLN A C 1
ATOM 1770 O O . GLN A 1 217 ? -4.836 -11.248 -10.735 1.00 91.12 217 GLN A O 1
ATOM 1775 N N . LYS A 1 218 ? -5.740 -9.520 -9.609 1.00 90.50 218 LYS A N 1
ATOM 1776 C CA . LYS A 1 218 ? -4.691 -8.555 -9.972 1.00 90.50 218 LYS A CA 1
ATOM 1777 C C . LYS A 1 218 ? -3.337 -8.881 -9.343 1.00 90.50 218 LYS A C 1
ATOM 1779 O O . LYS A 1 218 ? -2.345 -8.897 -10.058 1.00 90.50 218 LYS A O 1
ATOM 1784 N N . VAL A 1 219 ? -3.286 -9.184 -8.045 1.00 91.25 219 VAL A N 1
ATOM 1785 C CA . VAL A 1 219 ? -2.012 -9.448 -7.337 1.00 91.25 219 VAL A CA 1
ATOM 1786 C C . VAL A 1 219 ? -1.387 -10.806 -7.666 1.00 91.25 219 VAL A C 1
ATOM 1788 O O . VAL A 1 219 ? -0.218 -11.021 -7.368 1.00 91.25 219 VAL A O 1
ATOM 1791 N N . LEU A 1 220 ? -2.150 -11.731 -8.259 1.00 90.00 220 LEU A N 1
ATOM 1792 C CA . LEU A 1 220 ? -1.621 -13.000 -8.771 1.00 90.00 220 LEU A CA 1
ATOM 1793 C C . LEU A 1 220 ? -0.945 -12.854 -10.140 1.00 90.00 220 LEU A C 1
ATOM 1795 O O . LEU A 1 220 ? -0.255 -13.779 -10.570 1.00 90.00 220 LEU A O 1
ATOM 1799 N N . MET A 1 221 ? -1.153 -11.733 -10.835 1.00 87.06 221 MET A N 1
ATOM 1800 C CA . MET A 1 221 ? -0.463 -11.468 -12.091 1.00 87.06 221 MET A CA 1
ATOM 1801 C C . MET A 1 221 ? 0.971 -10.991 -11.825 1.00 87.06 221 MET A C 1
ATOM 1803 O O . MET A 1 221 ? 1.213 -10.303 -10.830 1.00 87.06 221 MET A O 1
ATOM 1807 N N . PRO A 1 222 ? 1.920 -11.319 -12.717 1.00 86.00 222 PRO A N 1
ATOM 1808 C CA . PRO A 1 222 ? 3.263 -10.763 -12.663 1.00 86.00 222 PRO A CA 1
ATOM 1809 C C . PRO A 1 222 ? 3.267 -9.234 -12.663 1.00 86.00 222 PRO A C 1
ATOM 1811 O O . PRO A 1 222 ? 2.434 -8.591 -13.309 1.00 86.00 222 PRO A O 1
ATOM 1814 N N . VAL A 1 223 ? 4.236 -8.650 -11.959 1.00 84.06 223 VAL A N 1
ATOM 1815 C CA . VAL A 1 223 ? 4.419 -7.199 -11.934 1.00 84.06 223 VAL A CA 1
ATOM 1816 C C . VAL A 1 223 ? 5.319 -6.815 -13.099 1.00 84.06 223 VAL A C 1
ATOM 1818 O O . VAL A 1 223 ? 6.516 -7.084 -13.078 1.00 84.06 223 VAL A O 1
ATOM 1821 N N . GLY A 1 224 ? 4.746 -6.163 -14.108 1.00 85.06 224 GLY A N 1
ATOM 1822 C CA . GLY A 1 224 ? 5.499 -5.775 -15.296 1.00 85.06 224 GLY A CA 1
ATOM 1823 C C . GLY A 1 224 ? 5.332 -6.744 -16.460 1.00 85.06 224 GLY A C 1
ATOM 1824 O O . GLY A 1 224 ? 5.044 -7.924 -16.280 1.00 85.06 224 GLY A O 1
ATOM 1825 N N . SER A 1 225 ? 5.536 -6.242 -17.678 1.00 85.75 225 SER A N 1
ATOM 1826 C CA . SER A 1 225 ? 5.601 -7.106 -18.856 1.00 85.75 225 SER A CA 1
ATOM 1827 C C . SER A 1 225 ? 6.901 -7.913 -18.896 1.00 85.75 225 SER A C 1
ATOM 1829 O O . SER A 1 225 ? 6.908 -8.973 -19.508 1.00 85.75 225 SER A O 1
ATOM 1831 N N . CYS A 1 226 ? 7.977 -7.476 -18.221 1.00 84.69 226 CYS A N 1
ATOM 1832 C CA . CYS A 1 226 ? 9.262 -8.185 -18.242 1.00 84.69 226 CYS A CA 1
ATOM 1833 C C . CYS A 1 226 ? 9.205 -9.611 -17.696 1.00 84.69 226 CYS A C 1
ATOM 1835 O O . CYS A 1 226 ? 10.033 -10.434 -18.082 1.00 84.69 226 CYS A O 1
ATOM 1837 N N . GLN A 1 227 ? 8.259 -9.913 -16.810 1.00 79.62 227 GLN A N 1
ATOM 1838 C CA . GLN A 1 227 ? 8.115 -11.238 -16.234 1.00 79.62 227 GLN A CA 1
ATOM 1839 C C . GLN A 1 227 ? 7.227 -12.088 -17.142 1.00 79.62 227 GLN A C 1
ATOM 1841 O O . GLN A 1 227 ? 5.999 -12.004 -17.112 1.00 79.62 227 GLN A O 1
ATOM 1846 N N . LEU A 1 228 ? 7.862 -12.934 -17.951 1.00 69.50 228 LEU A N 1
ATOM 1847 C CA . LEU A 1 228 ? 7.145 -13.921 -18.746 1.00 69.50 228 LEU A CA 1
ATOM 1848 C C . LEU A 1 228 ? 6.469 -14.913 -17.796 1.00 69.50 228 LEU A C 1
ATOM 1850 O O . LEU A 1 228 ? 7.126 -15.555 -16.974 1.00 69.50 228 LEU A O 1
ATOM 1854 N N . VAL A 1 229 ? 5.146 -15.046 -17.908 1.00 61.31 229 VAL A N 1
ATOM 1855 C CA . VAL A 1 229 ? 4.437 -16.163 -17.280 1.00 61.31 229 VAL A CA 1
ATOM 1856 C C . VAL A 1 229 ? 5.007 -17.428 -17.926 1.00 61.31 229 VAL A C 1
ATOM 1858 O O . VAL A 1 229 ? 4.915 -17.548 -19.151 1.00 61.31 229 VAL A O 1
ATOM 1861 N N . PRO A 1 230 ? 5.620 -18.362 -17.171 1.00 52.12 230 PRO A N 1
ATOM 1862 C CA . PRO A 1 230 ? 6.060 -19.616 -17.765 1.00 52.12 230 PRO A CA 1
ATOM 1863 C C . PRO A 1 230 ? 4.855 -20.262 -18.461 1.00 52.12 230 PRO A C 1
ATOM 1865 O O . PRO A 1 230 ? 3.753 -20.203 -17.904 1.00 52.12 230 PRO A O 1
ATOM 1868 N N . PRO A 1 231 ? 5.021 -20.837 -19.669 1.00 41.19 231 PRO A N 1
ATOM 1869 C CA . PRO A 1 231 ? 3.911 -21.422 -20.406 1.00 41.19 231 PRO A CA 1
ATOM 1870 C C . PRO A 1 231 ? 3.189 -22.391 -19.479 1.00 41.19 231 PRO A C 1
ATOM 1872 O O . PRO A 1 231 ? 3.788 -23.334 -18.958 1.00 41.19 231 PRO A O 1
ATOM 1875 N N . PHE A 1 232 ? 1.923 -22.080 -19.207 1.00 42.28 232 PHE A N 1
ATOM 1876 C CA . PHE A 1 232 ? 1.067 -22.842 -18.315 1.00 42.28 232 PHE A CA 1
ATOM 1877 C C . PHE A 1 232 ? 1.207 -24.329 -18.657 1.00 42.28 232 PHE A C 1
ATOM 1879 O O . PHE A 1 232 ? 1.126 -24.711 -19.829 1.00 42.28 232 PHE A O 1
ATOM 1886 N N . ALA A 1 233 ? 1.462 -25.158 -17.642 1.00 39.16 233 ALA A N 1
ATOM 1887 C CA . ALA A 1 233 ? 1.494 -26.602 -17.792 1.00 39.16 233 ALA A CA 1
ATOM 1888 C C . ALA A 1 233 ? 0.257 -27.051 -18.580 1.00 39.16 233 ALA A C 1
ATOM 1890 O O . ALA A 1 233 ? -0.862 -26.632 -18.282 1.00 39.16 233 ALA A O 1
ATOM 1891 N N . GLN A 1 234 ? 0.480 -27.868 -19.609 1.00 35.38 234 GLN A N 1
ATOM 1892 C CA . GLN A 1 234 ? -0.549 -28.456 -20.459 1.00 35.38 234 GLN A CA 1
ATOM 1893 C C . GLN A 1 234 ? -1.605 -29.185 -19.612 1.00 35.38 234 GLN A C 1
ATOM 1895 O O . GLN A 1 234 ? -1.473 -30.371 -19.329 1.00 35.38 234 GLN A O 1
ATOM 1900 N N . SER A 1 235 ? -2.655 -28.484 -19.199 1.00 37.28 235 SER A N 1
ATOM 1901 C CA . SER A 1 235 ? -3.903 -29.073 -18.724 1.00 37.28 235 SER A CA 1
ATOM 1902 C C . SER A 1 235 ? -5.006 -28.015 -18.723 1.00 37.28 235 SER A C 1
ATOM 1904 O O . SER A 1 235 ? -5.319 -27.423 -17.700 1.00 37.28 235 SER A O 1
ATOM 1906 N N . GLY A 1 236 ? -5.592 -27.782 -19.897 1.00 40.59 236 GLY A N 1
ATOM 1907 C CA . GLY A 1 236 ? -7.049 -27.786 -20.069 1.00 40.59 236 GLY A CA 1
ATOM 1908 C C . GLY A 1 236 ? -7.957 -26.817 -19.300 1.00 40.59 236 GLY A C 1
ATOM 1909 O O . GLY A 1 236 ? -9.163 -27.004 -19.402 1.00 40.59 236 GLY A O 1
ATOM 1910 N N . GLU A 1 237 ? -7.471 -25.798 -18.594 1.00 36.84 237 GLU A N 1
ATOM 1911 C CA . GLU A 1 237 ? -8.330 -24.735 -18.052 1.00 36.84 237 GLU A CA 1
ATOM 1912 C C . GLU A 1 237 ? -7.967 -23.391 -18.677 1.00 36.84 237 GLU A C 1
ATOM 1914 O O . GLU A 1 237 ? -6.965 -22.754 -18.356 1.00 36.84 237 GLU A O 1
ATOM 1919 N N . ILE A 1 238 ? -8.809 -22.962 -19.616 1.00 35.34 238 ILE A N 1
ATOM 1920 C CA . IL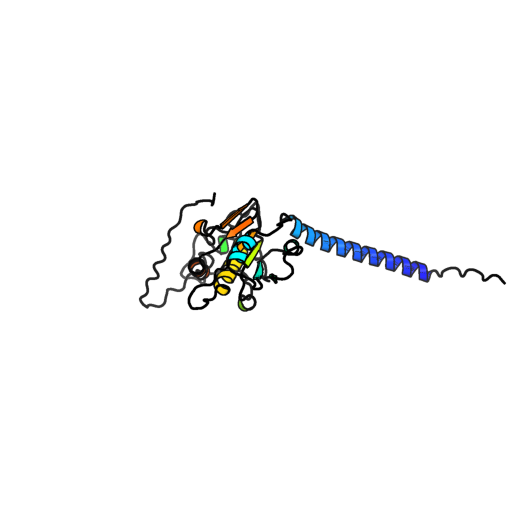E A 1 238 ? -8.806 -21.602 -20.136 1.00 35.34 238 ILE A CA 1
ATOM 1921 C C . ILE A 1 238 ? -9.233 -20.701 -18.971 1.00 35.34 238 ILE A C 1
ATOM 1923 O O . ILE A 1 238 ? -10.425 -20.536 -18.715 1.00 35.34 238 ILE A O 1
ATOM 1927 N N . CYS A 1 239 ? -8.276 -20.106 -18.258 1.00 38.34 239 CYS A N 1
ATOM 1928 C CA . CYS A 1 239 ? -8.553 -18.882 -17.517 1.00 38.34 239 CYS A CA 1
ATOM 1929 C C . CYS A 1 239 ? -8.848 -17.806 -18.562 1.00 38.34 239 CYS A C 1
ATOM 1931 O O . CYS A 1 239 ? -7.939 -17.194 -19.120 1.00 38.34 239 CYS A O 1
ATOM 1933 N N . GLY A 1 240 ? -10.131 -17.630 -18.875 1.00 31.20 240 GLY A N 1
ATOM 1934 C CA . GLY A 1 240 ? -10.612 -16.469 -19.604 1.00 31.20 240 GLY A CA 1
ATOM 1935 C C . GLY A 1 240 ? -10.283 -15.231 -18.783 1.00 31.20 240 GLY A C 1
ATOM 1936 O O . GLY A 1 240 ? -11.020 -14.873 -17.870 1.00 31.20 240 GLY A O 1
ATOM 1937 N N . PHE A 1 241 ? -9.143 -14.611 -19.070 1.00 40.94 241 PHE A N 1
ATOM 1938 C CA . PHE A 1 241 ? -8.865 -13.263 -18.618 1.00 40.94 241 PHE A CA 1
ATOM 1939 C C . PHE A 1 241 ? -9.645 -12.339 -19.536 1.00 40.94 241 PHE A C 1
ATOM 1941 O O . PHE A 1 241 ? -9.238 -12.076 -20.667 1.00 40.94 241 PHE A O 1
ATOM 1948 N N . ASP A 1 242 ? -10.795 -11.883 -19.053 1.00 29.55 242 ASP A N 1
ATOM 1949 C CA . ASP A 1 242 ? -11.463 -10.742 -19.650 1.00 29.55 242 ASP A CA 1
ATOM 1950 C C . ASP A 1 242 ? -10.576 -9.517 -19.387 1.00 29.55 242 ASP A C 1
ATOM 1952 O O . ASP A 1 242 ? -10.627 -8.874 -18.336 1.00 29.55 242 ASP A O 1
ATOM 1956 N N . LEU A 1 243 ? -9.656 -9.249 -20.315 1.00 36.66 243 LEU A N 1
ATOM 1957 C CA . LEU A 1 243 ? -8.945 -7.980 -20.405 1.00 36.66 243 LEU A CA 1
ATOM 1958 C C . LEU A 1 243 ? -9.918 -6.954 -20.985 1.00 36.66 243 LEU A C 1
ATOM 1960 O O . LEU A 1 243 ? -9.711 -6.416 -22.073 1.00 36.66 243 LEU A O 1
ATOM 1964 N N . SER A 1 244 ? -10.988 -6.664 -20.246 1.00 31.41 244 SER A N 1
ATOM 1965 C CA . SER A 1 244 ? -11.732 -5.438 -20.456 1.00 31.41 244 SER A CA 1
ATOM 1966 C C . SER A 1 244 ? -10.788 -4.300 -20.070 1.00 31.41 244 SER A C 1
ATOM 1968 O O . SER A 1 244 ? -10.616 -3.976 -18.891 1.00 31.41 244 SER A O 1
ATOM 1970 N N . ILE A 1 245 ? -10.114 -3.732 -21.070 1.00 36.50 245 ILE A N 1
ATOM 1971 C CA . ILE A 1 245 ? -9.487 -2.417 -20.978 1.00 36.50 245 ILE A CA 1
ATOM 1972 C C . ILE A 1 245 ? -10.651 -1.453 -20.759 1.00 36.50 245 ILE A C 1
ATOM 1974 O O . ILE A 1 245 ? -11.275 -0.984 -21.711 1.00 36.50 245 ILE A O 1
ATOM 1978 N N . SER A 1 246 ? -11.029 -1.260 -19.495 1.00 33.38 246 SER A N 1
ATOM 1979 C CA . SER A 1 246 ? -12.037 -0.271 -19.157 1.00 33.38 246 SER A CA 1
ATOM 1980 C C . SER A 1 246 ? -11.429 1.089 -19.450 1.00 33.38 246 SER A C 1
ATOM 1982 O O . SER A 1 246 ? -10.293 1.380 -19.068 1.00 33.38 246 SER A O 1
ATOM 1984 N N . PHE A 1 247 ? -12.170 1.871 -20.224 1.00 35.19 247 PHE A N 1
ATOM 1985 C CA . PHE A 1 247 ? -11.808 3.220 -20.602 1.00 35.19 247 PHE A CA 1
ATOM 1986 C C . PHE A 1 247 ? -11.415 4.034 -19.368 1.00 35.19 247 PHE A C 1
ATOM 1988 O O . PHE A 1 247 ? -12.014 3.899 -18.306 1.00 35.19 247 PHE A O 1
ATOM 1995 N N . ILE A 1 248 ? -10.420 4.898 -19.569 1.00 40.66 248 ILE A N 1
ATOM 1996 C CA . ILE A 1 248 ? -10.001 5.992 -18.693 1.00 40.66 248 ILE A CA 1
ATOM 1997 C C . ILE A 1 248 ? -11.248 6.751 -18.218 1.00 40.66 248 ILE A C 1
ATOM 1999 O O . ILE A 1 248 ? -11.729 7.664 -18.886 1.00 40.66 248 ILE A O 1
ATOM 2003 N N . HIS A 1 249 ? -11.797 6.352 -17.079 1.00 44.78 249 HIS A N 1
ATOM 2004 C CA . HIS A 1 249 ? -12.792 7.113 -16.349 1.00 44.78 249 HIS A CA 1
ATOM 2005 C C . HIS A 1 249 ? -12.139 7.463 -15.025 1.00 44.78 249 HIS A C 1
ATOM 2007 O O . HIS A 1 249 ? -11.991 6.631 -14.134 1.00 44.78 249 HIS A O 1
ATOM 2013 N N . THR A 1 250 ? -11.669 8.703 -14.939 1.00 54.12 250 THR A N 1
ATOM 2014 C CA . THR A 1 250 ? -11.345 9.313 -13.656 1.00 54.12 250 THR A CA 1
ATOM 2015 C C . THR A 1 250 ? -12.600 9.214 -12.795 1.00 54.12 250 THR A C 1
ATOM 2017 O O . THR A 1 250 ? -13.683 9.560 -13.271 1.00 54.12 250 THR A O 1
ATOM 2020 N N . CYS A 1 251 ? -12.480 8.709 -11.567 1.00 57.59 251 CYS A N 1
ATOM 2021 C CA . CYS A 1 251 ? -13.591 8.731 -10.623 1.00 57.59 251 CYS A CA 1
ATOM 2022 C C . CYS A 1 251 ? -13.894 10.209 -10.334 1.00 57.59 251 CYS A C 1
ATOM 2024 O O . CYS A 1 251 ? -13.081 10.876 -9.695 1.00 57.59 251 CYS A O 1
ATOM 2026 N N . ILE A 1 252 ? -14.983 10.734 -10.898 1.00 51.97 252 ILE A N 1
ATOM 2027 C CA . ILE A 1 252 ? -15.485 12.097 -10.670 1.00 51.97 252 ILE A CA 1
ATOM 2028 C C . ILE A 1 252 ? -16.773 11.980 -9.871 1.00 51.97 252 ILE A C 1
ATOM 2030 O O . ILE A 1 252 ? -17.641 11.189 -10.306 1.00 51.97 252 ILE A O 1
#

Secondary structure (DSSP, 8-state):
-PPPPPPPPHHHHHHHHHHHHHHHHHHHHHHHHHHHHHHHHTTS----SS-HHHHHHTTT-SSPPEEEEEES--GGGGTTT-TTTEEEEEE--PPP-TTT--HHHHS-S---TTS---PPPPP---GGGS-S-SEEEEEPP--TTTGGG-HHHHHHHHHHHHHHHHH-PEETTEEPP-EEEEESTT---TTTS-GGGEEEEETTEEEE---HHHHHHHHTS-SSTTSPPPPPPSS-----------------

pLDDT: mean 76.48, std 18.48, range [29.55, 97.44]

Sequence (252 aa):
MASKPSKPKPFTYICILFLIVLLFFITSTLRELHNEFQKGVTNYPGLVNNPKWFEFIEQEKRDESINIGLVNFDGMTIMDEIRTKVKMVMVDFNPVEEDKVHWSNLFPAWIDENSPSNCPELPMPKFEDYQELDVVVAGVPCDQDGGFRNVFRLQVNLVVANLLVRSGRKEKGVDKPVFVEFIGSCGPMWEIFTCDDLLWHGENSWVYKPELRRIKQKVLMPVGSCQLVPPFAQSGEICGFDLSISFIHTCI

Radius of gyration: 25.43 Å; chains: 1; bounding box: 62×64×88 Å

Foldseek 3Di:
DDDDDDDDDPVVVVVVVVVVVVVVVVVVVVVVVVVVVVVLVVQFDADDPPDPVNVVVCVVDVDAAAEEEEFSDDCPRVDDPPPPRYDYDYFDWDFDDCVPDFLCLQAPPDEDPVDDQPRDDGIETPLVVQEQHQEYEYEADDDPPCQLRDVRNVRRLLNVLVNQLRHQDDDVNHGRWHKYKYFGQNDHDCVQAPLVQWPDDDRGITIGRDDNVSSVVVSPDDRGPSDDDPPPPPDDDPPPPPPPPPDPDDND